Protein 6Q64 (pdb70)

InterPro domains:
  IPR001579 Glycosyl hydrolase family 18, active site [PS01095] (182-190)
  IPR017853 Glycoside hydrolase superfamily [SSF51445] (70-349)
  IPR032320 Glycoside hydrolase family 18, BT1044-like [PF16141] (49-352)

Solvent-accessible surface area: 14181 Å² total

Secondary structure (DSSP, 8-state):
---GGG--SGGGS----HHHHHHHHHTTS-S-EEEEE--S----SS-GGG-----TT--EEE-SS--S---HHHHHHHHHHHHTS--EEEEEEEE-SSS-S---TT--HHIIIIITTSSS-HHHHHHHHHHHHHHHHHHTT--EEEEEE-TTTT---SS--SS-BSTTS----HHHHHHHHHHTTTT----B-GGGB-HHHHTT-S-EEEE-SS--BHHHHHHHH--TTSTTHHHHEEEEEEHHHHTTTTS-SS-B-SSGGGG---HHHHHHHT-B-TTS-B-SEEEEE--TTTTSSSTTHHHHHHHHIIIIIS-----

B-factor: mean 90.01, std 22.65, range [54.49, 186.53]

Radius of gyration: 19.91 Å; Cα contacts (8 Å, |Δi|>4): 642; chains: 1; bounding box: 50×51×54 Å

Nearest PDB structures (foldseek):
  6q64-assembly1_A  TM=1.002E+00  e=7.773E-68  Bacteroides thetaiotaomicron
  8uwq-assembly1_A  TM=7.414E-01  e=1.161E-12  Bacteroides thetaiotaomicron VPI-5482
  3e2v-assembly2_B  TM=3.896E-01  e=1.312E-02  Saccharomyces cerevisiae YJM789
  2a84-assembly1_A-2  TM=2.230E-01  e=4.471E-01  Mycobacterium tuberculosis
  2r5f-assembly1_A  TM=2.474E-01  e=2.534E+00  Pseudomonas syringae pv. tomato str. DC3000

Organism: Bacteroides thetaiotaomicron (NCBI:txid818)

Foldseek 3Di:
DADLLGDQDCVRDDVVLVVLVVLLVVLVDFFAAEEAAQECQQLPDPDPLNALSPPLRHAEYEHPPDQAPHDPSSLRSVNCCVHRRVYAYAYEDEDQELDDSVDDDPDDRCVCQQCVPPNVNNLSSLLRSLVVSVVRCVVSVGQAYEHNAADVVPRHHNQHDDAADDCVIRVNLVNLVNRLVRRVVVNGAEEDPPLSYAQVSLVSHQAYEYAPAPPQELVSVLVVQVRPRHPPSQQRYEYEYECVPCLAFLGDQRHDAPPNVLNVTNSVLQSQLQPQHPVQFHHNHYYYYYSSNQVPVPRVVNSVVSSCSNPPVRNGDHD

Structure (mmCIF, N/CA/C/O backbone):
data_6Q64
#
_entry.id   6Q64
#
_cell.length_a   119.584
_cell.length_b   119.584
_cell.length_c   83.094
_cell.angle_alpha   90.00
_cell.angle_beta   90.00
_cell.angle_gamma   120.00
#
_symmetry.space_group_name_H-M   'P 32 2 1'
#
loop_
_atom_site.group_PDB
_atom_site.id
_atom_site.type_symbol
_atom_site.label_atom_id
_atom_site.label_alt_id
_atom_site.label_comp_id
_atom_site.label_asym_id
_atom_site.label_entity_id
_atom_site.label_seq_id
_atom_site.pdbx_PDB_ins_code
_atom_site.Cartn_x
_atom_site.Cartn_y
_atom_site.Cartn_z
_atom_site.occupancy
_atom_site.B_iso_or_equiv
_atom_site.auth_seq_id
_atom_site.auth_comp_id
_atom_site.auth_asym_id
_atom_site.auth_atom_id
_atom_site.pdbx_PDB_model_num
ATOM 1 N N . LEU A 1 39 ? 61.500 60.500 51.420 1.00 114.66 39 LEU A N 1
ATOM 2 C CA . LEU A 1 39 ? 61.324 59.061 51.818 1.00 111.89 39 LEU A CA 1
ATOM 3 C C . LEU A 1 39 ? 59.843 58.664 51.743 1.00 106.15 39 LEU A C 1
ATOM 4 O O . LEU A 1 39 ? 59.167 58.540 52.780 1.00 100.45 39 LEU A O 1
ATOM 9 N N . ILE A 1 40 ? 59.374 58.458 50.517 1.00 105.50 40 ILE A N 1
ATOM 10 C CA . ILE A 1 40 ? 57.937 58.277 50.171 1.00 104.50 40 ILE A CA 1
ATOM 11 C C . ILE A 1 40 ? 57.825 56.978 49.382 1.00 94.49 40 ILE A C 1
ATOM 12 O O . ILE A 1 40 ? 58.634 56.776 48.488 1.00 88.76 40 ILE A O 1
ATOM 17 N N . PRO A 1 41 ? 56.913 56.029 49.719 1.00 90.17 41 PRO A N 1
ATOM 18 C CA . PRO A 1 41 ? 56.761 54.791 48.950 1.00 86.97 41 PRO A CA 1
ATOM 19 C C . PRO A 1 41 ? 56.117 55.129 47.595 1.00 83.28 41 PRO A C 1
ATOM 20 O O . PRO A 1 41 ? 55.690 56.221 47.413 1.00 82.80 41 PRO A O 1
ATOM 24 N N . LEU A 1 42 ? 56.078 54.202 46.649 1.00 79.79 42 LEU A N 1
ATOM 25 C CA . LEU A 1 42 ? 55.717 54.591 45.264 1.00 80.41 42 LEU A CA 1
ATOM 26 C C . LEU A 1 42 ? 54.248 54.976 45.258 1.00 85.31 42 LEU A C 1
ATOM 27 O O . LEU A 1 42 ? 53.930 56.072 44.760 1.00 92.06 42 LEU A O 1
ATOM 32 N N . ILE A 1 43 ? 53.387 54.135 45.818 1.00 85.61 43 ILE A N 1
ATOM 33 C CA . ILE A 1 43 ? 51.932 54.386 45.682 1.00 86.48 43 ILE A CA 1
ATOM 34 C C . ILE A 1 43 ? 51.617 55.795 46.218 1.00 87.31 43 ILE A C 1
ATOM 35 O O . ILE A 1 43 ? 50.594 56.319 45.820 1.00 86.10 43 ILE A O 1
ATOM 40 N N . GLU A 1 44 ? 52.485 56.416 47.023 1.00 88.07 44 GLU A N 1
ATOM 41 C CA . GLU A 1 44 ? 52.242 57.772 47.606 1.00 94.79 44 GLU A CA 1
ATOM 42 C C . GLU A 1 44 ? 52.942 58.865 46.768 1.00 93.90 44 GLU A C 1
ATOM 43 O O . GLU A 1 44 ? 52.648 60.055 46.977 1.00 98.28 44 GLU A O 1
ATOM 49 N N . ALA A 1 45 ? 53.863 58.516 45.871 1.00 93.17 45 ALA A N 1
ATOM 50 C CA . ALA A 1 45 ? 54.746 59.493 45.175 1.00 95.20 45 ALA A CA 1
ATOM 51 C C . ALA A 1 45 ? 54.018 60.117 43.966 1.00 93.88 45 ALA A C 1
ATOM 52 O O . ALA A 1 45 ? 53.229 59.420 43.334 1.00 83.10 45 ALA A O 1
ATOM 54 N N . GLN A 1 46 ? 54.258 61.402 43.676 1.00 98.68 46 GLN A N 1
ATOM 55 C CA . GLN A 1 46 ? 53.471 62.195 42.685 1.00 98.05 46 GLN A CA 1
ATOM 56 C C . GLN A 1 46 ? 54.350 62.771 41.577 1.00 94.68 46 GLN A C 1
ATOM 57 O O . GLN A 1 46 ? 53.810 63.035 40.499 1.00 96.91 46 GLN A O 1
ATOM 63 N N . THR A 1 47 ? 55.635 62.983 41.842 1.00 94.21 47 THR A N 1
ATOM 64 C CA . THR A 1 47 ? 56.573 63.652 40.913 1.00 96.18 47 THR A CA 1
ATOM 65 C C . THR A 1 47 ? 57.982 63.154 41.186 1.00 96.70 47 THR A C 1
ATOM 66 O O . THR A 1 47 ? 58.235 62.716 42.321 1.00 98.11 47 THR A O 1
ATOM 70 N N . GLU A 1 48 ? 58.865 63.326 40.204 1.00 99.69 48 GLU A N 1
ATOM 71 C CA . GLU A 1 48 ? 60.335 63.125 40.328 1.00 103.70 48 GLU A CA 1
ATOM 72 C C . GLU A 1 48 ? 60.908 63.736 41.636 1.00 103.16 48 GLU A C 1
ATOM 73 O O . GLU A 1 48 ? 61.984 63.283 42.058 1.00 98.87 48 GLU A O 1
ATOM 79 N N . GLU A 1 49 ? 60.254 64.722 42.265 1.00 107.14 49 GLU A N 1
ATOM 80 C CA . GLU A 1 49 ? 60.752 65.380 43.514 1.00 111.49 49 GLU A CA 1
ATOM 81 C C . GLU A 1 49 ? 60.613 64.417 44.701 1.00 106.33 49 GLU A C 1
ATOM 82 O O . GLU A 1 49 ? 61.402 64.558 45.623 1.00 109.33 49 GLU A O 1
ATOM 88 N N . ASP A 1 50 ? 59.681 63.457 44.669 1.00 103.84 50 ASP A N 1
ATOM 89 C CA . ASP A 1 50 ? 59.374 62.536 45.805 1.00 102.78 50 ASP A CA 1
ATOM 90 C C . ASP A 1 50 ? 60.300 61.293 45.856 1.00 101.01 50 ASP A C 1
ATOM 91 O O . ASP A 1 50 ? 60.176 60.489 46.841 1.00 106.03 50 ASP A O 1
ATOM 96 N N . LEU A 1 51 ? 61.223 61.130 44.900 1.00 96.97 51 LEU A N 1
ATOM 97 C CA . LEU A 1 51 ? 62.084 59.922 44.745 1.00 91.45 51 LEU A CA 1
ATOM 98 C C . LEU A 1 51 ? 63.530 60.237 45.116 1.00 85.89 51 LEU A C 1
ATOM 99 O O . LEU A 1 51 ? 63.963 61.351 44.921 1.00 83.81 51 LEU A O 1
ATOM 104 N N . THR A 1 52 ? 64.294 59.244 45.526 1.00 86.43 52 THR A N 1
ATOM 105 C CA . THR A 1 52 ? 65.755 59.398 45.698 1.00 88.19 52 THR A CA 1
ATOM 106 C C . THR A 1 52 ? 66.396 59.494 44.322 1.00 90.66 52 THR A C 1
ATOM 107 O O . THR A 1 52 ? 65.828 59.085 43.310 1.00 85.36 52 THR A O 1
ATOM 111 N N . PRO A 1 53 ? 67.612 60.058 44.230 1.00 95.97 53 PRO A N 1
ATOM 112 C CA . PRO A 1 53 ? 68.485 59.811 43.084 1.00 97.43 53 PRO A CA 1
ATOM 113 C C . PRO A 1 53 ? 68.407 58.395 42.480 1.00 93.45 53 PRO A C 1
ATOM 114 O O . PRO A 1 53 ? 68.223 58.294 41.285 1.00 96.73 53 PRO A O 1
ATOM 118 N N . THR A 1 54 ? 68.557 57.327 43.268 1.00 89.53 54 THR A N 1
ATOM 119 C CA . THR A 1 54 ? 68.687 55.980 42.655 1.00 85.80 54 THR A CA 1
ATOM 120 C C . THR A 1 54 ? 67.376 55.631 41.943 1.00 83.36 54 THR A C 1
ATOM 121 O O . THR A 1 54 ? 67.421 54.861 40.986 1.00 85.51 54 THR A O 1
ATOM 133 N N . ARG A 1 56 ? 65.094 58.045 40.707 1.00 86.46 56 ARG A N 1
ATOM 134 C CA . ARG A 1 56 ? 65.070 58.968 39.589 1.00 89.88 56 ARG A CA 1
ATOM 135 C C . ARG A 1 56 ? 65.778 58.335 38.377 1.00 87.46 56 ARG A C 1
ATOM 136 O O . ARG A 1 56 ? 65.150 58.304 37.296 1.00 86.28 56 ARG A O 1
ATOM 144 N N . GLU A 1 57 ? 67.014 57.860 38.578 1.00 84.80 57 GLU A N 1
ATOM 145 C CA . GLU A 1 57 ? 67.906 57.284 37.548 1.00 87.11 57 GLU A CA 1
ATOM 146 C C . GLU A 1 57 ? 67.247 56.011 37.019 1.00 83.56 57 GLU A C 1
ATOM 147 O O . GLU A 1 57 ? 67.271 55.803 35.789 1.00 84.02 57 GLU A O 1
ATOM 153 N N . TYR A 1 58 ? 66.661 55.198 37.897 1.00 81.62 58 TYR A N 1
ATOM 154 C CA . TYR A 1 58 ? 65.999 53.934 37.498 1.00 74.85 58 TYR A CA 1
ATOM 155 C C . TYR A 1 58 ? 64.939 54.271 36.459 1.00 76.12 58 TYR A C 1
ATOM 156 O O . TYR A 1 58 ? 64.895 53.590 35.463 1.00 81.01 58 TYR A O 1
ATOM 165 N N . PHE A 1 59 ? 64.064 55.241 36.717 1.00 78.34 59 PHE A N 1
ATOM 166 C CA . PHE A 1 59 ? 62.895 55.492 35.831 1.00 77.34 59 PHE A CA 1
ATOM 167 C C . PHE A 1 59 ? 63.368 56.243 34.583 1.00 80.71 59 PHE A C 1
ATOM 168 O O . PHE A 1 59 ? 62.611 56.288 33.622 1.00 80.55 59 PHE A O 1
ATOM 176 N N . ALA A 1 60 ? 64.568 56.835 34.614 1.00 83.68 60 ALA A N 1
ATOM 177 C CA . ALA A 1 60 ? 65.203 57.499 33.450 1.00 81.74 60 ALA A CA 1
ATOM 178 C C . ALA A 1 60 ? 65.540 56.430 32.402 1.00 79.60 60 ALA A C 1
ATOM 179 O O . ALA A 1 60 ? 65.260 56.669 31.211 1.00 86.14 60 ALA A O 1
ATOM 181 N N . GLN A 1 61 ? 66.077 55.287 32.827 1.00 74.79 61 GLN A N 1
ATOM 182 C CA . GLN A 1 61 ? 66.352 54.148 31.925 1.00 78.39 61 GLN A CA 1
ATOM 183 C C . GLN A 1 61 ? 65.025 53.583 31.428 1.00 78.42 61 GLN A C 1
ATOM 184 O O . GLN A 1 61 ? 64.982 53.128 30.273 1.00 83.19 61 GLN A O 1
ATOM 190 N N . ILE A 1 62 ? 63.987 53.581 32.258 1.00 75.75 62 ILE A N 1
ATOM 191 C CA . ILE A 1 62 ? 62.673 53.044 31.813 1.00 77.34 62 ILE A CA 1
ATOM 192 C C . ILE A 1 62 ? 62.182 53.955 30.695 1.00 77.42 62 ILE A C 1
ATOM 193 O O . ILE A 1 62 ? 61.772 53.433 29.662 1.00 74.94 62 ILE A O 1
ATOM 198 N N . ARG A 1 63 ? 62.265 55.264 30.915 1.00 77.41 63 ARG A N 1
ATOM 199 C CA . ARG A 1 63 ? 61.839 56.299 29.947 1.00 74.74 63 ARG A CA 1
ATOM 200 C C . ARG A 1 63 ? 62.633 56.136 28.639 1.00 78.36 63 ARG A C 1
ATOM 201 O O . ARG A 1 63 ? 61.997 56.311 27.577 1.00 74.57 63 ARG A O 1
ATOM 209 N N . GLU A 1 64 ? 63.937 55.817 28.715 1.00 79.48 64 GLU A N 1
ATOM 210 C CA . GLU A 1 64 ? 64.813 55.549 27.539 1.00 83.99 64 GLU A CA 1
ATOM 211 C C . GLU A 1 64 ? 64.288 54.318 26.791 1.00 80.22 64 GLU A C 1
ATOM 212 O O . GLU A 1 64 ? 63.919 54.431 25.619 1.00 86.44 64 GLU A O 1
ATOM 218 N N . TYR A 1 65 ? 64.254 53.182 27.458 1.00 78.12 65 TYR A N 1
ATOM 219 C CA . TYR A 1 65 ? 63.706 51.893 26.962 1.00 78.20 65 TYR A CA 1
ATOM 220 C C . TYR A 1 65 ? 62.457 52.087 26.084 1.00 77.18 65 TYR A C 1
ATOM 221 O O . TYR A 1 65 ? 62.274 51.448 25.036 1.00 77.75 65 TYR A O 1
ATOM 230 N N . ARG A 1 66 ? 61.540 52.899 26.574 1.00 82.66 66 ARG A N 1
ATOM 231 C CA . ARG A 1 66 ? 60.191 53.122 25.997 1.00 87.11 66 ARG A CA 1
ATOM 232 C C . ARG A 1 66 ? 60.360 53.507 24.516 1.00 89.89 66 ARG A C 1
ATOM 233 O O . ARG A 1 66 ? 59.448 53.285 23.720 1.00 92.53 66 ARG A O 1
ATOM 241 N N . LYS A 1 67 ? 61.498 54.122 24.197 1.00 93.47 67 LYS A N 1
ATOM 242 C CA . LYS A 1 67 ? 61.791 54.834 22.933 1.00 93.48 67 LYS A CA 1
ATOM 243 C C . LYS A 1 67 ? 62.638 53.916 22.046 1.00 89.75 67 LYS A C 1
ATOM 244 O O . LYS A 1 67 ? 62.660 54.122 20.851 1.00 91.60 67 LYS A O 1
ATOM 250 N N . THR A 1 68 ? 63.326 52.939 22.623 1.00 87.67 68 THR A N 1
ATOM 251 C CA . THR A 1 68 ? 63.955 51.838 21.864 1.00 84.19 68 THR A CA 1
ATOM 252 C C . THR A 1 68 ? 62.829 51.011 21.256 1.00 83.69 68 THR A C 1
ATOM 253 O O . THR A 1 68 ? 61.678 51.176 21.656 1.00 75.32 68 THR A O 1
ATOM 257 N N . PRO A 1 69 ? 63.128 50.138 20.258 1.00 87.22 69 PRO A N 1
ATOM 258 C CA . PRO A 1 69 ? 62.129 49.288 19.627 1.00 81.96 69 PRO A CA 1
ATOM 259 C C . PRO A 1 69 ? 62.187 47.894 20.276 1.00 73.13 69 PRO A C 1
ATOM 260 O O . PRO A 1 69 ? 63.246 47.311 20.440 1.00 62.38 69 PRO A O 1
ATOM 264 N N . HIS A 1 70 ? 61.014 47.418 20.678 1.00 66.62 70 HIS A N 1
ATOM 265 C CA . HIS A 1 70 ? 60.836 46.301 21.630 1.00 61.08 70 HIS A CA 1
ATOM 266 C C . HIS A 1 70 ? 59.417 45.783 21.469 1.00 60.52 70 HIS A C 1
ATOM 267 O O . HIS A 1 70 ? 58.656 46.435 20.776 1.00 61.36 70 HIS A O 1
ATOM 274 N N . VAL A 1 71 ? 59.084 44.639 22.063 1.00 61.13 71 VAL A N 1
ATOM 275 C CA . VAL A 1 71 ? 57.665 44.210 22.138 1.00 58.98 71 VAL A CA 1
ATOM 276 C C . VAL A 1 71 ? 56.974 45.119 23.152 1.00 63.10 71 VAL A C 1
ATOM 277 O O . VAL A 1 71 ? 57.225 44.947 24.337 1.00 73.97 71 VAL A O 1
ATOM 281 N N . LYS A 1 72 ? 56.209 46.096 22.682 1.00 61.79 72 LYS A N 1
ATOM 282 C CA . LYS A 1 72 ? 55.417 47.008 23.519 1.00 61.33 72 LYS A CA 1
ATOM 283 C C . LYS A 1 72 ? 54.442 46.192 24.349 1.00 66.23 72 LYS A C 1
ATOM 284 O O . LYS A 1 72 ? 54.063 45.083 23.926 1.00 68.10 72 LYS A O 1
ATOM 290 N N . GLY A 1 73 ? 54.128 46.705 25.538 1.00 67.88 73 GLY A N 1
ATOM 291 C CA . GLY A 1 73 ? 53.119 46.120 26.431 1.00 63.23 73 GLY A CA 1
ATOM 292 C C . GLY A 1 73 ? 51.965 47.077 26.503 1.00 62.28 73 GLY A C 1
ATOM 293 O O . GLY A 1 73 ? 52.233 48.278 26.671 1.00 70.12 73 GLY A O 1
ATOM 294 N N . PHE A 1 74 ? 50.755 46.560 26.334 1.00 59.86 74 PHE A N 1
ATOM 295 C CA . PHE A 1 74 ? 49.512 47.343 26.228 1.00 61.33 74 PHE A CA 1
ATOM 296 C C . PHE A 1 74 ? 48.412 46.612 27.007 1.00 64.41 74 PHE A C 1
ATOM 297 O O . PHE A 1 74 ? 48.547 45.418 27.356 1.00 68.47 74 PHE A O 1
ATOM 305 N N . GLY A 1 75 ? 47.309 47.302 27.267 1.00 64.96 75 GLY A N 1
ATOM 306 C CA . GLY A 1 75 ? 46.064 46.618 27.656 1.00 64.90 75 GLY A CA 1
ATOM 307 C C . GLY A 1 75 ? 44.909 47.598 27.732 1.00 67.91 75 GLY A C 1
ATOM 308 O O . GLY A 1 75 ? 45.118 48.850 27.741 1.00 69.36 75 GLY A O 1
ATOM 309 N N . TRP A 1 76 ? 43.727 47.011 27.960 1.00 72.02 76 TRP A N 1
ATOM 310 C CA . TRP A 1 76 ? 42.495 47.744 28.312 1.00 78.93 76 TRP A CA 1
ATOM 311 C C . TRP A 1 76 ? 42.342 47.708 29.826 1.00 78.81 76 TRP A C 1
ATOM 312 O O . TRP A 1 76 ? 41.909 46.659 30.338 1.00 82.62 76 TRP A O 1
ATOM 323 N N . PHE A 1 77 ? 42.671 48.828 30.475 1.00 81.12 77 PHE A N 1
ATOM 324 C CA . PHE A 1 77 ? 42.647 49.054 31.948 1.00 80.74 77 PHE A CA 1
ATOM 325 C C . PHE A 1 77 ? 41.269 49.523 32.426 1.00 84.18 77 PHE A C 1
ATOM 326 O O . PHE A 1 77 ? 40.864 50.703 32.191 1.00 88.54 77 PHE A O 1
ATOM 334 N N . GLY A 1 78 ? 40.558 48.632 33.115 1.00 88.74 78 GLY A N 1
ATOM 335 C CA . GLY A 1 78 ? 39.260 48.937 33.755 1.00 94.47 78 GLY A CA 1
ATOM 336 C C . GLY A 1 78 ? 39.402 49.241 35.241 1.00 96.35 78 GLY A C 1
ATOM 337 O O . GLY A 1 78 ? 40.394 48.784 35.827 1.00 93.34 78 GLY A O 1
ATOM 338 N N . ASN A 1 79 ? 38.429 49.973 35.810 1.00 103.70 79 ASN A N 1
ATOM 339 C CA . ASN A 1 79 ? 38.295 50.354 37.247 1.00 107.61 79 ASN A CA 1
ATOM 340 C C . ASN A 1 79 ? 39.463 51.265 37.616 1.00 103.64 79 ASN A C 1
ATOM 341 O O . ASN A 1 79 ? 40.109 51.025 38.662 1.00 105.13 79 ASN A O 1
ATOM 346 N N . TRP A 1 80 ? 39.765 52.247 36.773 1.00 99.42 80 TRP A N 1
ATOM 347 C CA . TRP A 1 80 ? 40.894 53.171 37.039 1.00 96.50 80 TRP A CA 1
ATOM 348 C C . TRP A 1 80 ? 40.444 54.298 37.979 1.00 101.10 80 TRP A C 1
ATOM 349 O O . TRP A 1 80 ? 39.724 55.198 37.504 1.00 101.38 80 TRP A O 1
ATOM 360 N N . THR A 1 81 ? 40.889 54.286 39.245 1.00 102.99 81 THR A N 1
ATOM 361 C CA . THR A 1 81 ? 40.443 55.257 40.284 1.00 107.47 81 THR A CA 1
ATOM 362 C C . THR A 1 81 ? 41.605 56.078 40.853 1.00 105.65 81 THR A C 1
ATOM 363 O O . THR A 1 81 ? 41.361 57.248 41.194 1.00 115.33 81 THR A O 1
ATOM 367 N N . GLY A 1 82 ? 42.796 55.503 40.990 1.00 101.13 82 GLY A N 1
ATOM 368 C CA . GLY A 1 82 ? 43.937 56.161 41.663 1.00 101.20 82 GLY A CA 1
ATOM 369 C C . GLY A 1 82 ? 43.669 56.477 43.133 1.00 102.55 82 GLY A C 1
ATOM 370 O O . GLY A 1 82 ? 44.248 57.470 43.612 1.00 95.79 82 GLY A O 1
ATOM 371 N N . LYS A 1 83 ? 42.866 55.656 43.830 1.00 108.51 83 LYS A N 1
ATOM 372 C CA . LYS A 1 83 ? 42.196 56.045 45.102 1.00 121.93 83 LYS A CA 1
ATOM 373 C C . LYS A 1 83 ? 42.986 55.571 46.317 1.00 120.02 83 LYS A C 1
ATOM 374 O O . LYS A 1 83 ? 42.795 56.150 47.408 1.00 119.28 83 LYS A O 1
ATOM 380 N N . GLY A 1 84 ? 43.843 54.575 46.151 1.00 117.53 84 GLY A N 1
ATOM 381 C CA . GLY A 1 84 ? 44.865 54.284 47.172 1.00 115.46 84 GLY A CA 1
ATOM 382 C C . GLY A 1 84 ? 44.464 53.110 48.015 1.00 113.82 84 GLY A C 1
ATOM 383 O O . GLY A 1 84 ? 43.257 52.867 48.150 1.00 109.26 84 GLY A O 1
ATOM 384 N N . ASN A 1 85 ? 45.470 52.449 48.583 1.00 116.55 85 ASN A N 1
ATOM 385 C CA . ASN A 1 85 ? 45.365 51.170 49.329 1.00 119.09 85 ASN A CA 1
ATOM 386 C C . ASN A 1 85 ? 45.558 50.082 48.274 1.00 112.30 85 ASN A C 1
ATOM 387 O O . ASN A 1 85 ? 46.573 49.388 48.408 1.00 106.73 85 ASN A O 1
ATOM 392 N N . ASN A 1 86 ? 44.714 50.011 47.226 1.00 109.18 86 ASN A N 1
ATOM 393 C CA . ASN A 1 86 ? 44.841 48.946 46.178 1.00 107.72 86 ASN A CA 1
ATOM 394 C C . ASN A 1 86 ? 45.610 49.417 44.914 1.00 98.01 86 ASN A C 1
ATOM 395 O O . ASN A 1 86 ? 45.083 50.220 44.126 1.00 93.84 86 ASN A O 1
ATOM 400 N N . ALA A 1 87 ? 46.801 48.851 44.693 1.00 93.35 87 ALA A N 1
ATOM 401 C CA . ALA A 1 87 ? 47.700 49.088 43.532 1.00 96.47 87 ALA A CA 1
ATOM 402 C C . ALA A 1 87 ? 46.956 48.862 42.206 1.00 90.92 87 ALA A C 1
ATOM 403 O O . ALA A 1 87 ? 47.215 49.621 41.269 1.00 82.14 87 ALA A O 1
ATOM 405 N N . GLN A 1 88 ? 46.054 47.880 42.159 1.00 91.69 88 GLN A N 1
ATOM 406 C CA . GLN A 1 88 ? 45.209 47.509 40.987 1.00 92.85 88 GLN A CA 1
ATOM 407 C C . GLN A 1 88 ? 44.452 48.707 40.374 1.00 92.78 88 GLN A C 1
ATOM 408 O O . GLN A 1 88 ? 43.975 48.559 39.224 1.00 97.66 88 GLN A O 1
ATOM 414 N N . ASN A 1 89 ? 44.301 49.841 41.069 1.00 92.88 89 ASN A N 1
ATOM 415 C CA . ASN A 1 89 ? 43.422 50.959 40.606 1.00 93.91 89 ASN A CA 1
ATOM 416 C C . ASN A 1 89 ? 44.285 52.139 40.097 1.00 88.10 89 ASN A C 1
ATOM 417 O O . ASN A 1 89 ? 43.753 53.263 39.852 1.00 96.57 89 ASN A O 1
ATOM 422 N N . TYR A 1 90 ? 45.577 51.891 39.923 1.00 80.97 90 TYR A N 1
ATOM 423 C CA . TYR A 1 90 ? 46.609 52.921 39.658 1.00 84.70 90 TYR A CA 1
ATOM 424 C C . TYR A 1 90 ? 47.368 52.639 38.348 1.00 83.53 90 TYR A C 1
ATOM 425 O O . TYR A 1 90 ? 48.010 51.534 38.200 1.00 81.88 90 TYR A O 1
ATOM 434 N N . LEU A 1 91 ? 47.386 53.603 37.426 1.00 83.17 91 LEU A N 1
ATOM 435 C CA . LEU A 1 91 ? 48.252 53.485 36.219 1.00 80.41 91 LEU A CA 1
ATOM 436 C C . LEU A 1 91 ? 49.709 53.374 36.669 1.00 78.06 91 LEU A C 1
ATOM 437 O O . LEU A 1 91 ? 50.443 52.522 36.098 1.00 75.65 91 LEU A O 1
ATOM 442 N N . LYS A 1 92 ? 50.097 54.163 37.683 1.00 78.63 92 LYS A N 1
ATOM 443 C CA . LYS A 1 92 ? 51.520 54.356 38.074 1.00 77.46 92 LYS A CA 1
ATOM 444 C C . LYS A 1 92 ? 52.082 53.088 38.728 1.00 75.62 92 LYS A C 1
ATOM 445 O O . LYS A 1 92 ? 53.316 52.958 38.855 1.00 80.50 92 LYS A O 1
ATOM 459 N N . LEU A 1 94 ? 51.302 49.997 37.513 1.00 76.20 94 LEU A N 1
ATOM 460 C CA . LEU A 1 94 ? 51.329 48.946 36.514 1.00 67.87 94 LEU A CA 1
ATOM 461 C C . LEU A 1 94 ? 52.759 48.463 36.382 1.00 63.72 94 LEU A C 1
ATOM 462 O O . LEU A 1 94 ? 53.688 49.211 36.630 1.00 65.41 94 LEU A O 1
ATOM 467 N N . PRO A 1 95 ? 52.981 47.243 35.879 1.00 64.36 95 PRO A N 1
ATOM 468 C CA . PRO A 1 95 ? 54.328 46.805 35.523 1.00 63.57 95 PRO A CA 1
ATOM 469 C C . PRO A 1 95 ? 55.059 47.867 34.694 1.00 65.70 95 PRO A C 1
ATOM 470 O O . PRO A 1 95 ? 54.457 48.499 33.846 1.00 76.62 95 PRO A O 1
ATOM 474 N N . ASP A 1 96 ? 56.325 48.086 35.014 1.00 66.60 96 ASP A N 1
ATOM 475 C CA . ASP A 1 96 ? 57.166 49.155 34.421 1.00 70.45 96 ASP A CA 1
ATOM 476 C C . ASP A 1 96 ? 57.346 48.906 32.917 1.00 66.94 96 ASP A C 1
ATOM 477 O O . ASP A 1 96 ? 57.730 49.826 32.236 1.00 69.92 96 ASP A O 1
ATOM 482 N N . SER A 1 97 ? 57.077 47.702 32.436 1.00 63.12 97 SER A N 1
ATOM 483 C CA . SER A 1 97 ? 57.249 47.268 31.028 1.00 64.13 97 SER A CA 1
ATOM 484 C C . SER A 1 97 ? 56.008 47.616 30.186 1.00 68.87 97 SER A C 1
ATOM 485 O O . SER A 1 97 ? 56.048 47.417 28.971 1.00 77.38 97 SER A O 1
ATOM 488 N N . VAL A 1 98 ? 54.905 48.044 30.792 1.00 66.73 98 VAL A N 1
ATOM 489 C CA . VAL A 1 98 ? 53.726 48.536 30.029 1.00 65.72 98 VAL A CA 1
ATOM 490 C C . VAL A 1 98 ? 54.062 49.887 29.397 1.00 67.81 98 VAL A C 1
ATOM 491 O O . VAL A 1 98 ? 54.385 50.794 30.142 1.00 69.74 98 VAL A O 1
ATOM 495 N N . ASP A 1 99 ? 53.902 50.024 28.074 1.00 75.20 99 ASP A N 1
ATOM 496 C CA . ASP A 1 99 ? 54.257 51.251 27.303 1.00 70.77 99 ASP A CA 1
ATOM 497 C C . ASP A 1 99 ? 53.084 52.210 27.232 1.00 67.46 99 ASP A C 1
ATOM 498 O O . ASP A 1 99 ? 53.321 53.426 27.390 1.00 71.97 99 ASP A O 1
ATOM 503 N N . PHE A 1 100 ? 51.881 51.687 27.011 1.00 64.30 100 PHE A N 1
ATOM 504 C CA . PHE A 1 100 ? 50.658 52.526 26.963 1.00 70.15 100 PHE A CA 1
ATOM 505 C C . PHE A 1 100 ? 49.417 51.674 27.230 1.00 68.25 100 PHE A C 1
ATOM 506 O O . PHE A 1 100 ? 49.478 50.452 27.228 1.00 66.89 100 PHE A O 1
ATOM 514 N N . VAL A 1 101 ? 48.279 52.331 27.370 1.00 67.32 101 VAL A N 1
ATOM 515 C CA . VAL A 1 101 ? 47.068 51.646 27.856 1.00 69.90 101 VAL A CA 1
ATOM 516 C C . VAL A 1 101 ? 45.858 52.376 27.283 1.00 71.73 101 VAL A C 1
ATOM 517 O O . VAL A 1 101 ? 45.931 53.607 27.015 1.00 74.92 101 VAL A O 1
ATOM 521 N N . SER A 1 102 ? 44.796 51.618 27.071 1.00 72.90 102 SER A N 1
ATOM 522 C CA . SER A 1 102 ? 43.465 52.143 26.710 1.00 79.87 102 SER A CA 1
ATOM 523 C C . SER A 1 102 ? 42.544 52.002 27.914 1.00 82.41 102 SER A C 1
ATOM 524 O O . SER A 1 102 ? 42.489 50.890 28.477 1.00 85.37 102 SER A O 1
ATOM 527 N N . LEU A 1 103 ? 41.851 53.085 28.261 1.00 82.31 103 LEU A N 1
ATOM 528 C CA . LEU A 1 103 ? 40.974 53.175 29.447 1.00 84.81 103 LEU A CA 1
ATOM 529 C C . LEU A 1 103 ? 39.576 52.673 29.082 1.00 88.54 103 LEU A C 1
ATOM 530 O O . LEU A 1 103 ? 38.741 53.480 28.621 1.00 92.27 103 LEU A O 1
ATOM 535 N N . TRP A 1 104 ? 39.342 51.383 29.329 1.00 95.54 104 TRP A N 1
ATOM 536 C CA . TRP A 1 104 ? 38.006 50.736 29.277 1.00 106.50 104 TRP A CA 1
ATOM 537 C C . TRP A 1 104 ? 37.084 51.402 30.309 1.00 111.77 104 TRP A C 1
ATOM 538 O O . TRP A 1 104 ? 37.302 51.201 31.537 1.00 107.12 104 TRP A O 1
ATOM 549 N N . GLY A 1 105 ? 36.130 52.197 29.810 1.00 109.08 105 GLY A N 1
ATOM 550 C CA . GLY A 1 105 ? 34.972 52.678 30.574 1.00 113.15 105 GLY A CA 1
ATOM 551 C C . GLY A 1 105 ? 35.053 54.163 30.878 1.00 118.31 105 GLY A C 1
ATOM 552 O O . GLY A 1 105 ? 33.980 54.822 30.852 1.00 124.53 105 GLY A O 1
ATOM 553 N N . THR A 1 106 ? 36.241 54.699 31.175 1.00 111.63 106 THR A N 1
ATOM 554 C CA . THR A 1 106 ? 36.356 56.104 31.647 1.00 114.24 106 THR A CA 1
ATOM 555 C C . THR A 1 106 ? 36.127 57.029 30.462 1.00 111.55 106 THR A C 1
ATOM 556 O O . THR A 1 106 ? 36.560 56.668 29.380 1.00 126.30 106 THR A O 1
ATOM 560 N N . ARG A 1 107 ? 35.455 58.156 30.680 1.00 121.51 107 ARG A N 1
ATOM 561 C CA . ARG A 1 107 ? 34.945 59.062 29.615 1.00 125.06 107 ARG A CA 1
ATOM 562 C C . ARG A 1 107 ? 35.478 60.466 29.880 1.00 124.86 107 ARG A C 1
ATOM 563 O O . ARG A 1 107 ? 36.265 60.960 29.083 1.00 119.14 107 ARG A O 1
ATOM 571 N N . GLY A 1 108 ? 35.057 61.069 30.981 1.00 132.90 108 GLY A N 1
ATOM 572 C CA . GLY A 1 108 ? 35.521 62.398 31.396 1.00 138.08 108 GLY A CA 1
ATOM 573 C C . GLY A 1 108 ? 35.423 62.524 32.896 1.00 138.14 108 GLY A C 1
ATOM 574 O O . GLY A 1 108 ? 35.637 61.504 33.585 1.00 128.39 108 GLY A O 1
ATOM 575 N N . TYR A 1 109 ? 35.141 63.736 33.368 1.00 141.56 109 TYR A N 1
ATOM 576 C CA . TYR A 1 109 ? 34.963 64.061 34.803 1.00 148.32 109 TYR A CA 1
ATOM 577 C C . TYR A 1 109 ? 35.999 63.320 35.673 1.00 144.14 109 TYR A C 1
ATOM 578 O O . TYR A 1 109 ? 35.546 62.631 36.604 1.00 145.75 109 TYR A O 1
ATOM 587 N N . LEU A 1 110 ? 37.313 63.429 35.394 1.00 132.03 110 LEU A N 1
ATOM 588 C CA . LEU A 1 110 ? 38.399 62.759 36.174 1.00 122.68 110 LEU A CA 1
ATOM 589 C C . LEU A 1 110 ? 38.564 63.398 37.568 1.00 124.99 110 LEU A C 1
ATOM 590 O O . LEU A 1 110 ? 38.499 64.646 37.676 1.00 126.26 110 LEU A O 1
ATOM 595 N N . SER A 1 111 ? 38.815 62.573 38.596 1.00 118.56 111 SER A N 1
ATOM 596 C CA . SER A 1 111 ? 39.187 62.998 39.973 1.00 115.98 111 SER A CA 1
ATOM 597 C C . SER A 1 111 ? 40.601 63.593 39.977 1.00 115.30 111 SER A C 1
ATOM 598 O O . SER A 1 111 ? 41.395 63.260 39.084 1.00 117.08 111 SER A O 1
ATOM 601 N N . ASP A 1 112 ? 40.891 64.442 40.960 1.00 120.00 112 ASP A N 1
ATOM 602 C CA . ASP A 1 112 ? 42.230 65.043 41.225 1.00 118.63 112 ASP A CA 1
ATOM 603 C C . ASP A 1 112 ? 43.287 63.925 41.398 1.00 111.77 112 ASP A C 1
ATOM 604 O O . ASP A 1 112 ? 44.508 64.153 41.057 1.00 103.58 112 ASP A O 1
ATOM 609 N N . GLU A 1 113 ? 42.834 62.778 41.945 1.00 111.37 113 GLU A N 1
ATOM 610 C CA . GLU A 1 113 ? 43.656 61.567 42.239 1.00 113.51 113 GLU A CA 1
ATOM 611 C C . GLU A 1 113 ? 43.911 60.785 40.927 1.00 108.61 113 GLU A C 1
ATOM 612 O O . GLU A 1 113 ? 44.982 60.155 40.793 1.00 107.04 113 GLU A O 1
ATOM 618 N N . GLN A 1 114 ? 42.949 60.780 40.004 1.00 104.70 114 GLN A N 1
ATOM 619 C CA . GLN A 1 114 ? 43.145 60.310 38.609 1.00 98.87 114 GLN A CA 1
ATOM 620 C C . GLN A 1 114 ? 44.155 61.231 37.917 1.00 95.81 114 GLN A C 1
ATOM 621 O O . GLN A 1 114 ? 45.143 60.715 37.365 1.00 88.33 114 GLN A O 1
ATOM 627 N N . LYS A 1 115 ? 43.925 62.544 37.943 1.00 98.72 115 LYS A N 1
ATOM 628 C CA . LYS A 1 115 ? 44.815 63.516 37.252 1.00 101.36 115 LYS A CA 1
ATOM 629 C C . LYS A 1 115 ? 46.273 63.286 37.685 1.00 99.10 115 LYS A C 1
ATOM 630 O O . LYS A 1 115 ? 47.148 63.339 36.780 1.00 94.22 115 LYS A O 1
ATOM 636 N N . ALA A 1 116 ? 46.518 62.992 38.983 1.00 99.38 116 ALA A N 1
ATOM 637 C CA . ALA A 1 116 ? 47.864 62.900 39.622 1.00 95.90 116 ALA A CA 1
ATOM 638 C C . ALA A 1 116 ? 48.575 61.584 39.278 1.00 87.95 116 ALA A C 1
ATOM 639 O O . ALA A 1 116 ? 49.816 61.613 39.126 1.00 84.04 116 ALA A O 1
ATOM 641 N N . ASP A 1 117 ? 47.818 60.481 39.287 1.00 85.41 117 ASP A N 1
ATOM 642 C CA . ASP A 1 117 ? 48.237 59.113 38.890 1.00 83.59 117 ASP A CA 1
ATOM 643 C C . ASP A 1 117 ? 48.793 59.218 37.469 1.00 87.50 117 ASP A C 1
ATOM 644 O O . ASP A 1 117 ? 49.978 58.928 37.243 1.00 87.96 117 ASP A O 1
ATOM 649 N N . LEU A 1 118 ? 47.951 59.707 36.560 1.00 91.83 118 LEU A N 1
ATOM 650 C CA . LEU A 1 118 ? 48.284 59.974 35.146 1.00 87.47 118 LEU A CA 1
ATOM 651 C C . LEU A 1 118 ? 49.539 60.852 35.052 1.00 87.77 118 LEU A C 1
ATOM 652 O O . LEU A 1 118 ? 50.408 60.523 34.226 1.00 88.89 118 LEU A O 1
ATOM 657 N N . LYS A 1 119 ? 49.648 61.928 35.836 1.00 90.47 119 LYS A N 1
ATOM 658 C CA . LYS A 1 119 ? 50.793 62.876 35.696 1.00 94.29 119 LYS A CA 1
ATOM 659 C C . LYS A 1 119 ? 52.089 62.086 35.945 1.00 93.76 119 LYS A C 1
ATOM 660 O O . LYS A 1 119 ? 53.078 62.301 35.198 1.00 93.30 119 LYS A O 1
ATOM 666 N N . PHE A 1 120 ? 52.070 61.170 36.920 1.00 91.36 120 PHE A N 1
ATOM 667 C CA . PHE A 1 120 ? 53.252 60.391 37.374 1.00 90.34 120 PHE A CA 1
ATOM 668 C C . PHE A 1 120 ? 53.575 59.357 36.290 1.00 86.01 120 PHE A C 1
ATOM 669 O O . PHE A 1 120 ? 54.717 59.294 35.771 1.00 87.06 120 PHE A O 1
ATOM 677 N N . PHE A 1 121 ? 52.558 58.577 35.937 1.00 83.69 121 PHE A N 1
ATOM 678 C CA . PHE A 1 121 ? 52.568 57.613 34.808 1.00 80.49 121 PHE A CA 1
ATOM 679 C C . PHE A 1 121 ? 53.185 58.231 33.548 1.00 76.91 121 PHE A C 1
ATOM 680 O O . PHE A 1 121 ? 53.966 57.557 32.892 1.00 76.99 121 PHE A O 1
ATOM 688 N N . GLN A 1 122 ? 52.824 59.464 33.209 1.00 76.57 122 GLN A N 1
ATOM 689 C CA . GLN A 1 122 ? 53.317 60.133 31.984 1.00 76.42 122 GLN A CA 1
ATOM 690 C C . GLN A 1 122 ? 54.753 60.605 32.168 1.00 75.66 122 GLN A C 1
ATOM 691 O O . GLN A 1 122 ? 55.534 60.253 31.333 1.00 84.47 122 GLN A O 1
ATOM 697 N N . GLU A 1 123 ? 55.062 61.390 33.199 1.00 83.34 123 GLU A N 1
ATOM 698 C CA . GLU A 1 123 ? 56.315 62.194 33.326 1.00 85.75 123 GLU A CA 1
ATOM 699 C C . GLU A 1 123 ? 57.501 61.381 33.884 1.00 85.67 123 GLU A C 1
ATOM 700 O O . GLU A 1 123 ? 58.668 61.718 33.585 1.00 84.10 123 GLU A O 1
ATOM 706 N N . VAL A 1 124 ? 57.233 60.386 34.728 1.00 83.61 124 VAL A N 1
ATOM 707 C CA . VAL A 1 124 ? 58.286 59.638 35.470 1.00 81.39 124 VAL A CA 1
ATOM 708 C C . VAL A 1 124 ? 58.436 58.280 34.797 1.00 75.60 124 VAL A C 1
ATOM 709 O O . VAL A 1 124 ? 59.540 57.959 34.377 1.00 76.61 124 VAL A O 1
ATOM 713 N N . LYS A 1 125 ? 57.364 57.502 34.758 1.00 73.86 125 LYS A N 1
ATOM 714 C CA . LYS A 1 125 ? 57.264 56.325 33.872 1.00 80.33 125 LYS A CA 1
ATOM 715 C C . LYS A 1 125 ? 57.119 56.921 32.473 1.00 90.41 125 LYS A C 1
ATOM 716 O O . LYS A 1 125 ? 56.691 58.089 32.382 1.00 108.64 125 LYS A O 1
ATOM 722 N N . GLY A 1 126 ? 57.430 56.238 31.396 1.00 86.24 126 GLY A N 1
ATOM 723 C CA . GLY A 1 126 ? 57.249 56.956 30.112 1.00 88.60 126 GLY A CA 1
ATOM 724 C C . GLY A 1 126 ? 55.867 56.742 29.529 1.00 81.44 126 GLY A C 1
ATOM 725 O O . GLY A 1 126 ? 55.764 56.573 28.289 1.00 82.57 126 GLY A O 1
ATOM 726 N N . GLY A 1 127 ? 54.851 56.635 30.380 1.00 77.33 127 GLY A N 1
ATOM 727 C CA . GLY A 1 127 ? 53.615 55.904 30.028 1.00 76.09 127 GLY A CA 1
ATOM 728 C C . GLY A 1 127 ? 52.630 56.782 29.295 1.00 74.63 127 GLY A C 1
ATOM 729 O O . GLY A 1 127 ? 52.753 58.038 29.400 1.00 75.44 127 GLY A O 1
ATOM 730 N N . LYS A 1 128 ? 51.675 56.167 28.593 1.00 74.42 128 LYS A N 1
ATOM 731 C CA . LYS A 1 128 ? 50.633 56.912 27.831 1.00 75.50 128 LYS A CA 1
ATOM 732 C C . LYS A 1 128 ? 49.258 56.264 28.015 1.00 75.41 128 LYS A C 1
ATOM 733 O O . LYS A 1 128 ? 49.116 54.998 27.896 1.00 68.93 128 LYS A O 1
ATOM 739 N N . ALA A 1 129 ? 48.249 57.102 28.227 1.00 78.01 129 ALA A N 1
ATOM 740 C CA . ALA A 1 129 ? 46.867 56.640 28.444 1.00 83.97 129 ALA A CA 1
ATOM 741 C C . ALA A 1 129 ? 45.961 57.192 27.350 1.00 88.07 129 ALA A C 1
ATOM 742 O O . ALA A 1 129 ? 46.005 58.425 27.075 1.00 96.64 129 ALA A O 1
ATOM 744 N N . LEU A 1 130 ? 45.165 56.300 26.758 1.00 86.61 130 LEU A N 1
ATOM 745 C CA . LEU A 1 130 ? 44.277 56.625 25.617 1.00 84.32 130 LEU A CA 1
ATOM 746 C C . LEU A 1 130 ? 42.829 56.596 26.066 1.00 79.77 130 LEU A C 1
ATOM 747 O O . LEU A 1 130 ? 42.438 55.616 26.701 1.00 76.24 130 LEU A O 1
ATOM 752 N N . LEU A 1 131 ? 42.047 57.557 25.607 1.00 80.47 131 LEU A N 1
ATOM 753 C CA . LEU A 1 131 ? 40.581 57.380 25.564 1.00 85.09 131 LEU A CA 1
ATOM 754 C C . LEU A 1 131 ? 40.271 56.289 24.550 1.00 83.29 131 LEU A C 1
ATOM 755 O O . LEU A 1 131 ? 41.090 56.061 23.691 1.00 81.41 131 LEU A O 1
ATOM 760 N N . CYS A 1 132 ? 39.113 55.662 24.681 1.00 86.66 132 CYS A N 1
ATOM 761 C CA . CYS A 1 132 ? 38.734 54.440 23.959 1.00 87.56 132 CYS A CA 1
ATOM 762 C C . CYS A 1 132 ? 37.240 54.207 24.078 1.00 92.54 132 CYS A C 1
ATOM 763 O O . CYS A 1 132 ? 36.718 54.415 25.156 1.00 103.20 132 CYS A O 1
ATOM 766 N N . TRP A 1 133 ? 36.613 53.755 23.001 1.00 96.40 133 TRP A N 1
ATOM 767 C CA . TRP A 1 133 ? 35.163 53.452 22.900 1.00 96.31 133 TRP A CA 1
ATOM 768 C C . TRP A 1 133 ? 34.835 53.169 21.439 1.00 93.47 133 TRP A C 1
ATOM 769 O O . TRP A 1 133 ? 35.582 53.642 20.579 1.00 83.58 133 TRP A O 1
ATOM 780 N N . ILE A 1 134 ? 33.767 52.405 21.220 1.00 95.68 134 ILE A N 1
ATOM 781 C CA . ILE A 1 134 ? 33.355 51.856 19.900 1.00 95.60 134 ILE A CA 1
ATOM 782 C C . ILE A 1 134 ? 32.956 53.026 19.010 1.00 96.06 134 ILE A C 1
ATOM 783 O O . ILE A 1 134 ? 32.232 53.913 19.474 1.00 90.63 134 ILE A O 1
ATOM 788 N N . ILE A 1 135 ? 33.428 53.016 17.766 1.00 97.93 135 ILE A N 1
ATOM 789 C CA . ILE A 1 135 ? 32.937 53.986 16.755 1.00 98.09 135 ILE A CA 1
ATOM 790 C C . ILE A 1 135 ? 32.095 53.230 15.726 1.00 98.32 135 ILE A C 1
ATOM 791 O O . ILE A 1 135 ? 32.576 52.193 15.125 1.00 92.73 135 ILE A O 1
ATOM 796 N N . GLN A 1 136 ? 30.828 53.666 15.729 1.00 101.20 136 GLN A N 1
ATOM 797 C CA . GLN A 1 136 ? 29.637 53.079 15.073 1.00 103.80 136 GLN A CA 1
ATOM 798 C C . GLN A 1 136 ? 28.903 54.247 14.426 1.00 106.29 136 GLN A C 1
ATOM 799 O O . GLN A 1 136 ? 28.982 54.345 13.191 1.00 106.40 136 GLN A O 1
ATOM 805 N N . ASP A 1 137 ? 28.287 55.128 15.221 1.00 106.10 137 ASP A N 1
ATOM 806 C CA . ASP A 1 137 ? 27.483 56.255 14.665 1.00 112.79 137 ASP A CA 1
ATOM 807 C C . ASP A 1 137 ? 28.238 57.571 14.854 1.00 109.46 137 ASP A C 1
ATOM 808 O O . ASP A 1 137 ? 29.117 57.617 15.734 1.00 109.99 137 ASP A O 1
ATOM 813 N N . LEU A 1 138 ? 27.922 58.565 14.018 1.00 108.21 138 LEU A N 1
ATOM 814 C CA . LEU A 1 138 ? 28.583 59.894 14.002 1.00 110.58 138 LEU A CA 1
ATOM 815 C C . LEU A 1 138 ? 28.630 60.432 15.430 1.00 117.92 138 LEU A C 1
ATOM 816 O O . LEU A 1 138 ? 29.733 60.588 15.969 1.00 128.55 138 LEU A O 1
ATOM 821 N N . GLY A 1 139 ? 27.477 60.706 16.021 1.00 121.90 139 GLY A N 1
ATOM 822 C CA . GLY A 1 139 ? 27.402 61.042 17.452 1.00 132.15 139 GLY A CA 1
ATOM 823 C C . GLY A 1 139 ? 27.505 59.782 18.284 1.00 129.56 139 GLY A C 1
ATOM 824 O O . GLY A 1 139 ? 26.580 58.941 18.180 1.00 139.41 139 GLY A O 1
ATOM 825 N N . ASP A 1 140 ? 28.583 59.627 19.047 1.00 114.39 140 ASP A N 1
ATOM 826 C CA . ASP A 1 140 ? 28.748 58.432 19.907 1.00 114.96 140 ASP A CA 1
ATOM 827 C C . ASP A 1 140 ? 29.519 58.850 21.155 1.00 117.49 140 ASP A C 1
ATOM 828 O O . ASP A 1 140 ? 30.704 59.173 21.004 1.00 117.52 140 ASP A O 1
ATOM 833 N N . GLN A 1 141 ? 28.838 58.898 22.309 1.00 119.00 141 GLN A N 1
ATOM 834 C CA . GLN A 1 141 ? 29.451 59.105 23.650 1.00 119.42 141 GLN A CA 1
ATOM 835 C C . GLN A 1 141 ? 29.845 60.569 23.849 1.00 117.03 141 GLN A C 1
ATOM 836 O O . GLN A 1 141 ? 30.426 60.849 24.895 1.00 119.51 141 GLN A O 1
ATOM 842 N N . LEU A 1 142 ? 29.605 61.461 22.889 1.00 114.23 142 LEU A N 1
ATOM 843 C CA . LEU A 1 142 ? 29.818 62.916 23.111 1.00 113.98 142 LEU A CA 1
ATOM 844 C C . LEU A 1 142 ? 28.509 63.638 22.827 1.00 114.37 142 LEU A C 1
ATOM 845 O O . LEU A 1 142 ? 28.511 64.888 22.773 1.00 112.36 142 LEU A O 1
ATOM 850 N N . THR A 1 143 ? 27.429 62.876 22.678 1.00 115.21 143 THR A N 1
ATOM 851 C CA . THR A 1 143 ? 26.109 63.449 22.322 1.00 121.02 143 THR A CA 1
ATOM 852 C C . THR A 1 143 ? 25.414 63.684 23.662 1.00 123.58 143 THR A C 1
ATOM 853 O O . THR A 1 143 ? 25.199 62.739 24.420 1.00 118.73 143 THR A O 1
ATOM 857 N N . PRO A 1 144 ? 25.126 64.962 24.030 1.00 130.35 144 PRO A N 1
ATOM 858 C CA . PRO A 1 144 ? 24.597 65.292 25.349 1.00 135.02 144 PRO A CA 1
ATOM 859 C C . PRO A 1 144 ? 23.174 64.754 25.537 1.00 142.72 144 PRO A C 1
ATOM 860 O O . PRO A 1 144 ? 22.535 64.450 24.530 1.00 139.98 144 PRO A O 1
ATOM 864 N N . LYS A 1 145 ? 22.749 64.649 26.809 1.00 153.50 145 LYS A N 1
ATOM 865 C CA . LYS A 1 145 ? 21.324 64.569 27.242 1.00 159.25 145 LYS A CA 1
ATOM 866 C C . LYS A 1 145 ? 20.713 63.238 26.777 1.00 154.07 145 LYS A C 1
ATOM 867 O O . LYS A 1 145 ? 21.343 62.182 26.999 1.00 145.20 145 LYS A O 1
ATOM 873 N N . GLY A 1 146 ? 19.469 63.315 26.287 1.00 154.99 146 GLY A N 1
ATOM 874 C CA . GLY A 1 146 ? 18.915 62.567 25.147 1.00 152.58 146 GLY A CA 1
ATOM 875 C C . GLY A 1 146 ? 18.493 63.557 24.073 1.00 155.01 146 GLY A C 1
ATOM 876 O O . GLY A 1 146 ? 17.282 63.781 23.915 1.00 152.76 146 GLY A O 1
ATOM 877 N N . LEU A 1 147 ? 19.468 64.213 23.432 1.00 155.45 147 LEU A N 1
ATOM 878 C CA . LEU A 1 147 ? 19.280 64.949 22.151 1.00 154.96 147 LEU A CA 1
ATOM 879 C C . LEU A 1 147 ? 19.546 63.940 21.034 1.00 145.38 147 LEU A C 1
ATOM 880 O O . LEU A 1 147 ? 20.058 62.856 21.356 1.00 135.04 147 LEU A O 1
ATOM 885 N N . ASN A 1 148 ? 19.149 64.260 19.801 1.00 145.04 148 ASN A N 1
ATOM 886 C CA . ASN A 1 148 ? 19.344 63.389 18.607 1.00 141.56 148 ASN A CA 1
ATOM 887 C C . ASN A 1 148 ? 20.799 63.533 18.106 1.00 133.94 148 ASN A C 1
ATOM 888 O O . ASN A 1 148 ? 21.308 64.669 18.021 1.00 130.47 148 ASN A O 1
ATOM 893 N N . ALA A 1 149 ? 21.458 62.419 17.780 1.00 130.81 149 ALA A N 1
ATOM 894 C CA . ALA A 1 149 ? 22.825 62.402 17.196 1.00 130.91 149 ALA A CA 1
ATOM 895 C C . ALA A 1 149 ? 22.839 63.165 15.861 1.00 133.24 149 ALA A C 1
ATOM 896 O O . ALA A 1 149 ? 23.556 64.212 15.764 1.00 134.60 149 ALA A O 1
ATOM 898 N N . THR A 1 150 ? 22.074 62.699 14.865 1.00 130.50 150 THR A N 1
ATOM 899 C CA . THR A 1 150 ? 22.177 63.264 13.495 1.00 129.88 150 THR A CA 1
ATOM 900 C C . THR A 1 150 ? 21.773 64.740 13.592 1.00 134.21 150 THR A C 1
ATOM 901 O O . THR A 1 150 ? 22.371 65.560 12.872 1.00 133.49 150 THR A O 1
ATOM 905 N N . GLN A 1 151 ? 20.851 65.081 14.495 1.00 140.61 151 GLN A N 1
ATOM 906 C CA . GLN A 1 151 ? 20.395 66.486 14.673 1.00 147.59 151 GLN A CA 1
ATOM 907 C C . GLN A 1 151 ? 21.546 67.290 15.267 1.00 145.21 151 GLN A C 1
ATOM 908 O O . GLN A 1 151 ? 21.968 68.296 14.651 1.00 141.67 151 GLN A O 1
ATOM 914 N N . TYR A 1 152 ? 22.051 66.831 16.410 1.00 147.07 152 TYR A N 1
ATOM 915 C CA . TYR A 1 152 ? 23.054 67.586 17.196 1.00 148.08 152 TYR A CA 1
ATOM 916 C C . TYR A 1 152 ? 24.288 67.846 16.327 1.00 142.90 152 TYR A C 1
ATOM 917 O O . TYR A 1 152 ? 24.858 68.958 16.365 1.00 144.28 152 TYR A O 1
ATOM 926 N N . TRP A 1 153 ? 24.694 66.842 15.561 1.00 134.86 153 TRP A N 1
ATOM 927 C CA . TRP A 1 153 ? 26.051 66.808 14.975 1.00 131.20 153 TRP A CA 1
ATOM 928 C C . TRP A 1 153 ? 26.039 67.406 13.563 1.00 134.75 153 TRP A C 1
ATOM 929 O O . TRP A 1 153 ? 26.964 68.190 13.264 1.00 133.70 153 TRP A O 1
ATOM 940 N N . VAL A 1 154 ? 25.005 67.110 12.762 1.00 139.12 154 VAL A N 1
ATOM 941 C CA . VAL A 1 154 ? 24.986 67.373 11.288 1.00 140.13 154 VAL A CA 1
ATOM 942 C C . VAL A 1 154 ? 24.487 68.802 11.011 1.00 144.13 154 VAL A C 1
ATOM 943 O O . VAL A 1 154 ? 25.324 69.610 10.556 1.00 140.58 154 VAL A O 1
ATOM 947 N N . GLU A 1 155 ? 23.194 69.108 11.216 1.00 151.19 155 GLU A N 1
ATOM 948 C CA . GLU A 1 155 ? 22.653 70.486 10.977 1.00 158.15 155 GLU A CA 1
ATOM 949 C C . GLU A 1 155 ? 23.118 71.412 12.108 1.00 154.16 155 GLU A C 1
ATOM 950 O O . GLU A 1 155 ? 23.575 72.540 11.797 1.00 145.86 155 GLU A O 1
ATOM 956 N N . GLU A 1 156 ? 23.018 70.938 13.359 1.00 156.90 156 GLU A N 1
ATOM 957 C CA . GLU A 1 156 ? 23.212 71.773 14.576 1.00 163.77 156 GLU A CA 1
ATOM 958 C C . GLU A 1 156 ? 24.700 72.101 14.780 1.00 157.74 156 GLU A C 1
ATOM 959 O O . GLU A 1 156 ? 24.973 73.095 15.483 1.00 157.15 156 GLU A O 1
ATOM 965 N N . LYS A 1 157 ? 25.617 71.348 14.161 1.00 153.58 157 LYS A N 1
ATOM 966 C CA . LYS A 1 157 ? 27.077 71.433 14.447 1.00 150.27 157 LYS A CA 1
ATOM 967 C C . LYS A 1 157 ? 27.908 71.486 13.151 1.00 146.89 157 LYS A C 1
ATOM 968 O O . LYS A 1 157 ? 28.837 72.321 13.085 1.00 141.16 157 LYS A O 1
ATOM 974 N N . GLY A 1 158 ? 27.622 70.626 12.166 1.00 146.05 158 GLY A N 1
ATOM 975 C CA . GLY A 1 158 ? 27.864 70.946 10.741 1.00 145.38 158 GLY A CA 1
ATOM 976 C C . GLY A 1 158 ? 26.899 72.041 10.344 1.00 146.90 158 GLY A C 1
ATOM 977 O O . GLY A 1 158 ? 26.523 72.829 11.246 1.00 151.89 158 GLY A O 1
ATOM 978 N N . GLN A 1 159 ? 26.428 72.086 9.103 1.00 144.44 159 GLN A N 1
ATOM 979 C CA . GLN A 1 159 ? 25.258 72.959 8.789 1.00 147.57 159 GLN A CA 1
ATOM 980 C C . GLN A 1 159 ? 24.497 72.345 7.611 1.00 147.86 159 GLN A C 1
ATOM 981 O O . GLN A 1 159 ? 24.251 73.054 6.628 1.00 157.24 159 GLN A O 1
ATOM 987 N N . GLY A 1 160 ? 24.110 71.072 7.751 1.00 144.84 160 GLY A N 1
ATOM 988 C CA . GLY A 1 160 ? 23.674 70.199 6.648 1.00 145.73 160 GLY A CA 1
ATOM 989 C C . GLY A 1 160 ? 24.861 69.4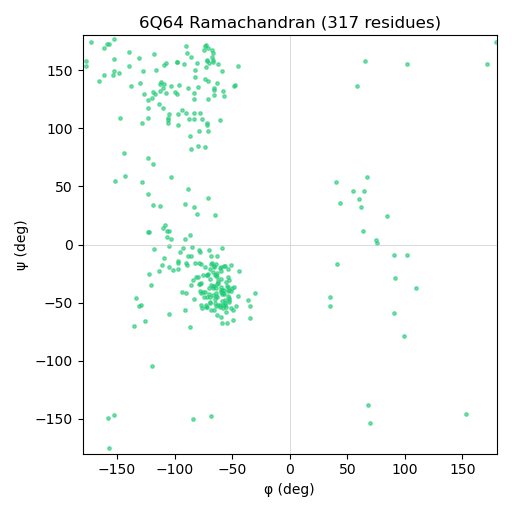27 6.088 1.00 148.18 160 GLY A C 1
ATOM 990 O O . GLY A 1 160 ? 24.648 68.304 5.589 1.00 160.65 160 GLY A O 1
ATOM 991 N N . ASN A 1 161 ? 26.081 69.980 6.171 1.00 142.75 161 ASN A N 1
ATOM 992 C CA . ASN A 1 161 ? 27.316 69.308 5.689 1.00 132.42 161 ASN A CA 1
ATOM 993 C C . ASN A 1 161 ? 27.664 68.191 6.687 1.00 126.31 161 ASN A C 1
ATOM 994 O O . ASN A 1 161 ? 28.514 68.411 7.588 1.00 121.08 161 ASN A O 1
ATOM 999 N N . PHE A 1 162 ? 27.043 67.018 6.530 1.00 120.36 162 PHE A N 1
ATOM 1000 C CA . PHE A 1 162 ? 27.371 65.793 7.312 1.00 116.83 162 PHE A CA 1
ATOM 1001 C C . PHE A 1 162 ? 28.850 65.787 7.709 1.00 112.46 162 PHE A C 1
ATOM 1002 O O . PHE A 1 162 ? 29.137 65.382 8.812 1.00 113.17 162 PHE A O 1
ATOM 1010 N N . ILE A 1 163 ? 29.748 66.175 6.804 1.00 112.65 163 ILE A N 1
ATOM 1011 C CA . ILE A 1 163 ? 31.230 66.054 6.949 1.00 109.28 163 ILE A CA 1
ATOM 1012 C C . ILE A 1 163 ? 31.747 67.150 7.890 1.00 113.80 163 ILE A C 1
ATOM 1013 O O . ILE A 1 163 ? 32.742 66.873 8.597 1.00 112.39 163 ILE A O 1
ATOM 1018 N N . GLU A 1 164 ? 31.151 68.350 7.912 1.00 118.24 164 GLU A N 1
ATOM 1019 C CA . GLU A 1 164 ? 31.611 69.389 8.882 1.00 120.64 164 GLU A CA 1
ATOM 1020 C C . GLU A 1 164 ? 31.340 68.873 10.310 1.00 117.08 164 GLU A C 1
ATOM 1021 O O . GLU A 1 164 ? 32.059 69.301 11.249 1.00 114.48 164 GLU A O 1
ATOM 1027 N N . GLY A 1 165 ? 30.344 67.979 10.445 1.00 115.67 165 GLY A N 1
ATOM 1028 C CA . GLY A 1 165 ? 29.906 67.328 11.696 1.00 114.70 165 GLY A CA 1
ATOM 1029 C C . GLY A 1 165 ? 30.825 66.186 12.102 1.00 111.71 165 GLY A C 1
ATOM 1030 O O . GLY A 1 165 ? 31.025 65.961 13.315 1.00 113.70 165 GLY A O 1
ATOM 1031 N N . VAL A 1 166 ? 31.382 65.466 11.133 1.00 108.42 166 VAL A N 1
ATOM 1032 C CA . VAL A 1 166 ? 32.456 64.471 11.401 1.00 100.72 166 VAL A CA 1
ATOM 1033 C C . VAL A 1 166 ? 33.687 65.273 11.814 1.00 101.11 166 VAL A C 1
ATOM 1034 O O . VAL A 1 166 ? 34.228 64.985 12.893 1.00 103.29 166 VAL A O 1
ATOM 1038 N N . LYS A 1 167 ? 34.064 66.285 11.031 1.00 103.92 167 LYS A N 1
ATOM 1039 C CA . LYS A 1 167 ? 35.174 67.220 11.378 1.00 108.03 167 LYS A CA 1
ATOM 1040 C C . LYS A 1 167 ? 34.965 67.773 12.802 1.00 110.44 167 LYS A C 1
ATOM 1041 O O . LYS A 1 167 ? 35.970 67.905 13.554 1.00 107.18 167 LYS A O 1
ATOM 1047 N N . ALA A 1 168 ? 33.713 68.087 13.154 1.00 112.82 168 ALA A N 1
ATOM 1048 C CA . ALA A 1 168 ? 33.311 68.632 14.471 1.00 116.13 168 ALA A CA 1
ATOM 1049 C C . ALA A 1 168 ? 33.403 67.548 15.563 1.00 114.92 168 ALA A C 1
ATOM 1050 O O . ALA A 1 168 ? 34.095 67.805 16.558 1.00 113.52 168 ALA A O 1
ATOM 1052 N N . TYR A 1 169 ? 32.760 66.383 15.364 1.00 112.35 169 TYR A N 1
ATOM 1053 C CA . TYR A 1 169 ? 32.720 65.220 16.297 1.00 107.52 169 TYR A CA 1
ATOM 1054 C C . TYR A 1 169 ? 34.123 64.768 16.690 1.00 102.50 169 TYR A C 1
ATOM 1055 O O . TYR A 1 169 ? 34.347 64.358 17.825 1.00 104.79 169 TYR A O 1
ATOM 1064 N N . ALA A 1 170 ? 35.031 64.773 15.731 1.00 101.06 170 ALA A N 1
ATOM 1065 C CA . ALA A 1 170 ? 36.455 64.447 15.940 1.00 99.72 170 ALA A CA 1
ATOM 1066 C C . ALA A 1 170 ? 37.134 65.552 16.749 1.00 98.21 170 ALA A C 1
ATOM 1067 O O . ALA A 1 170 ? 37.954 65.237 17.613 1.00 95.73 170 ALA A O 1
ATOM 1069 N N . ASN A 1 171 ? 36.841 66.808 16.440 1.00 100.46 171 ASN A N 1
ATOM 1070 C CA . ASN A 1 171 ? 37.539 67.942 17.089 1.00 103.36 171 ASN A CA 1
ATOM 1071 C C . ASN A 1 171 ? 37.178 67.932 18.579 1.00 101.76 171 ASN A C 1
ATOM 1072 O O . ASN A 1 171 ? 37.984 68.462 19.384 1.00 100.32 171 ASN A O 1
ATOM 1077 N N . ALA A 1 172 ? 35.997 67.376 18.902 1.00 103.81 172 ALA A N 1
ATOM 1078 C CA . ALA A 1 172 ? 35.412 67.312 20.264 1.00 104.64 172 ALA A CA 1
ATOM 1079 C C . ALA A 1 172 ? 36.117 66.199 21.021 1.00 103.43 172 ALA A C 1
ATOM 1080 O O . ALA A 1 172 ? 36.418 66.369 22.207 1.00 108.45 172 ALA A O 1
ATOM 1082 N N . ILE A 1 173 ? 36.382 65.099 20.336 1.00 101.86 173 ILE A N 1
ATOM 1083 C CA . ILE A 1 173 ? 37.202 64.015 20.923 1.00 100.97 173 ILE A CA 1
ATOM 1084 C C . ILE A 1 173 ? 38.532 64.644 21.350 1.00 100.96 173 ILE A C 1
ATOM 1085 O O . ILE A 1 173 ? 38.842 64.550 22.540 1.00 104.61 173 ILE A O 1
ATOM 1090 N N . CYS A 1 174 ? 39.229 65.338 20.448 1.00 100.28 174 CYS A N 1
ATOM 1091 C CA . CYS A 1 174 ? 40.539 65.987 20.727 1.00 101.23 174 CYS A CA 1
ATOM 1092 C C . CYS A 1 174 ? 40.374 66.974 21.868 1.00 104.84 174 CYS A C 1
ATOM 1093 O O . CYS A 1 174 ? 41.134 66.898 22.825 1.00 110.51 174 CYS A O 1
ATOM 1096 N N . ASP A 1 175 ? 39.412 67.877 21.766 1.00 111.31 175 ASP A N 1
ATOM 1097 C CA . ASP A 1 175 ? 39.051 68.747 22.908 1.00 113.84 175 ASP A CA 1
ATOM 1098 C C . ASP A 1 175 ? 39.240 67.930 24.173 1.00 113.22 175 ASP A C 1
ATOM 1099 O O . ASP A 1 175 ? 40.114 68.282 24.982 1.00 120.80 175 ASP A O 1
ATOM 1104 N N . SER A 1 176 ? 38.450 66.860 24.280 1.00 108.27 176 SER A N 1
ATOM 1105 C CA . SER A 1 176 ? 38.140 66.166 25.553 1.00 106.79 176 SER A CA 1
ATOM 1106 C C . SER A 1 176 ? 39.397 65.411 26.014 1.00 103.22 176 SER A C 1
ATOM 1107 O O . SER A 1 176 ? 39.594 65.296 27.222 1.00 104.21 176 SER A O 1
ATOM 1110 N N . ILE A 1 177 ? 40.266 65.037 25.079 1.00 99.71 177 ILE A N 1
ATOM 1111 C CA . ILE A 1 177 ? 41.614 64.453 25.344 1.00 100.29 177 ILE A CA 1
ATOM 1112 C C . ILE A 1 177 ? 42.536 65.548 25.885 1.00 103.91 177 ILE A C 1
ATOM 1113 O O . ILE A 1 177 ? 43.294 65.240 26.819 1.00 107.44 177 ILE A O 1
ATOM 1118 N N . GLU A 1 178 ? 42.532 66.742 25.278 1.00 106.05 178 GLU A N 1
ATOM 1119 C CA . GLU A 1 178 ? 43.488 67.838 25.612 1.00 109.67 178 GLU A CA 1
ATOM 1120 C C . GLU A 1 178 ? 43.133 68.364 27.009 1.00 110.27 178 GLU A C 1
ATOM 1121 O O . GLU A 1 178 ? 44.050 68.798 27.740 1.00 109.09 178 GLU A O 1
ATOM 1127 N N . LYS A 1 179 ? 41.845 68.277 27.358 1.00 110.85 179 LYS A N 1
ATOM 1128 C CA . LYS A 1 179 ? 41.241 68.787 28.619 1.00 115.20 179 LYS A CA 1
ATOM 1129 C C . LYS A 1 179 ? 41.778 68.009 29.825 1.00 110.14 179 LYS A C 1
ATOM 1130 O O . LYS A 1 179 ? 41.895 68.597 30.882 1.00 110.31 179 LYS A O 1
ATOM 1136 N N . TYR A 1 180 ? 42.032 66.716 29.684 1.00 105.70 180 TYR A N 1
ATOM 1137 C CA . TYR A 1 180 ? 42.476 65.847 30.799 1.00 107.20 180 TYR A CA 1
ATOM 1138 C C . TYR A 1 180 ? 43.939 65.450 30.555 1.00 103.07 180 TYR A C 1
ATOM 1139 O O . TYR A 1 180 ? 44.438 64.575 31.253 1.00 98.81 180 TYR A O 1
ATOM 1148 N N . ASN A 1 181 ? 44.600 66.147 29.619 1.00 103.71 181 ASN A N 1
ATOM 1149 C CA . ASN A 1 181 ? 45.978 65.924 29.082 1.00 97.62 181 ASN A CA 1
ATOM 1150 C C . ASN A 1 181 ? 46.268 64.430 28.800 1.00 90.95 181 ASN A C 1
ATOM 1151 O O . ASN A 1 181 ? 47.449 64.023 28.907 1.00 90.22 181 ASN A O 1
ATOM 1156 N N . LEU A 1 182 ? 45.284 63.648 28.349 1.00 85.41 182 LEU A N 1
ATOM 1157 C CA . LEU A 1 182 ? 45.507 62.233 27.942 1.00 86.75 182 LEU A CA 1
ATOM 1158 C C . LEU A 1 182 ? 46.375 62.172 26.664 1.00 89.38 182 LEU A C 1
ATOM 1159 O O . LEU A 1 182 ? 46.607 63.230 26.036 1.00 92.81 182 LEU A O 1
ATOM 1164 N N . ASP A 1 183 ? 46.897 60.999 26.296 1.00 88.96 183 ASP A N 1
ATOM 1165 C CA . ASP A 1 183 ? 47.956 60.906 25.251 1.00 91.26 183 ASP A CA 1
ATOM 1166 C C . ASP A 1 183 ? 47.371 60.418 23.925 1.00 86.00 183 ASP A C 1
ATOM 1167 O O . ASP A 1 183 ? 48.152 60.241 22.998 1.00 84.48 183 ASP A O 1
ATOM 1172 N N . GLY A 1 184 ? 46.060 60.240 23.818 1.00 82.36 184 GLY A N 1
ATOM 1173 C CA . GLY A 1 184 ? 45.431 60.154 22.491 1.00 81.02 184 GLY A CA 1
ATOM 1174 C C . GLY A 1 184 ? 44.158 59.337 22.487 1.00 80.87 184 GLY A C 1
ATOM 1175 O O . GLY A 1 184 ? 43.407 59.381 23.471 1.00 82.50 184 GLY A O 1
ATOM 1176 N N . PHE A 1 185 ? 43.896 58.628 21.391 1.00 77.84 185 PHE A N 1
ATOM 1177 C CA . PHE A 1 185 ? 42.599 57.948 21.191 1.00 76.80 185 PHE A CA 1
ATOM 1178 C C . PHE A 1 185 ? 42.811 56.581 20.558 1.00 72.48 185 PHE A C 1
ATOM 1179 O O . PHE A 1 185 ? 43.827 56.351 19.845 1.00 72.75 185 PHE A O 1
ATOM 1187 N N . ASP A 1 186 ? 41.848 55.715 20.847 1.00 71.33 186 ASP A N 1
ATOM 1188 C CA . ASP A 1 186 ? 41.778 54.307 20.414 1.00 74.58 186 ASP A CA 1
ATOM 1189 C C . ASP A 1 186 ? 40.410 54.116 19.787 1.00 78.99 186 ASP A C 1
ATOM 1190 O O . ASP A 1 186 ? 39.439 53.980 20.543 1.00 78.84 186 ASP A O 1
ATOM 1195 N N . ILE A 1 187 ? 40.365 54.050 18.457 1.00 78.60 187 ILE A N 1
ATOM 1196 C CA . ILE A 1 187 ? 39.118 53.746 17.720 1.00 78.53 187 ILE A CA 1
ATOM 1197 C C . ILE A 1 187 ? 38.851 52.247 17.842 1.00 76.73 187 ILE A C 1
ATOM 1198 O O . ILE A 1 187 ? 39.635 51.492 17.273 1.00 80.82 187 ILE A O 1
ATOM 1203 N N . ASP A 1 188 ? 37.848 51.843 18.621 1.00 80.82 188 ASP A N 1
ATOM 1204 C CA . ASP A 1 188 ? 37.320 50.453 18.604 1.00 85.78 188 ASP A CA 1
ATOM 1205 C C . ASP A 1 188 ? 36.417 50.363 17.372 1.00 84.91 188 ASP A C 1
ATOM 1206 O O . ASP A 1 188 ? 35.235 50.811 17.466 1.00 83.79 188 ASP A O 1
ATOM 1211 N N . TYR A 1 189 ? 36.957 49.827 16.265 1.00 82.05 189 TYR A N 1
ATOM 1212 C CA . TYR A 1 189 ? 36.285 49.750 14.933 1.00 82.39 189 TYR A CA 1
ATOM 1213 C C . TYR A 1 189 ? 35.833 48.314 14.665 1.00 79.79 189 TYR A C 1
ATOM 1214 O O . TYR A 1 189 ? 36.719 47.479 14.416 1.00 78.41 189 TYR A O 1
ATOM 1223 N N . GLN A 1 190 ? 34.514 48.058 14.711 1.00 87.19 190 GLN A N 1
ATOM 1224 C CA . GLN A 1 190 ? 33.925 46.695 14.589 1.00 93.86 190 GLN A CA 1
ATOM 1225 C C . GLN A 1 190 ? 32.614 46.739 13.806 1.00 97.49 190 GLN A C 1
ATOM 1226 O O . GLN A 1 190 ? 31.583 46.260 14.273 1.00 101.09 190 GLN A O 1
ATOM 1232 N N . PRO A 1 191 ? 32.625 47.214 12.537 1.00 96.72 191 PRO A N 1
ATOM 1233 C CA . PRO A 1 191 ? 31.498 46.982 11.639 1.00 96.35 191 PRO A CA 1
ATOM 1234 C C . PRO A 1 191 ? 31.637 45.503 11.302 1.00 96.50 191 PRO A C 1
ATOM 1235 O O . PRO A 1 191 ? 32.732 45.006 11.406 1.00 95.34 191 PRO A O 1
ATOM 1239 N N . GLY A 1 192 ? 30.554 44.813 10.985 1.00 104.72 192 GLY A N 1
ATOM 1240 C CA . GLY A 1 192 ? 30.667 43.387 10.618 1.00 109.61 192 GLY A CA 1
ATOM 1241 C C . GLY A 1 192 ? 31.186 42.525 11.762 1.00 106.89 192 GLY A C 1
ATOM 1242 O O . GLY A 1 192 ? 31.556 41.370 11.501 1.00 103.81 192 GLY A O 1
ATOM 1243 N N . TYR A 1 193 ? 31.242 43.075 12.979 1.00 108.66 193 TYR A N 1
ATOM 1244 C CA . TYR A 1 193 ? 30.921 42.334 14.222 1.00 109.86 193 TYR A CA 1
ATOM 1245 C C . TYR A 1 193 ? 29.735 43.020 14.915 1.00 109.07 193 TYR A C 1
ATOM 1246 O O . TYR A 1 193 ? 29.677 43.011 16.139 1.00 114.90 193 TYR A O 1
ATOM 1255 N N . GLY A 1 194 ? 28.809 43.577 14.134 1.00 106.17 194 GLY A N 1
ATOM 1256 C CA . GLY A 1 194 ? 27.570 44.188 14.628 1.00 106.39 194 GLY A CA 1
ATOM 1257 C C . GLY A 1 194 ? 27.706 45.672 14.927 1.00 106.27 194 GLY A C 1
ATOM 1258 O O . GLY A 1 194 ? 26.674 46.294 15.173 1.00 112.38 194 GLY A O 1
ATOM 1259 N N . HIS A 1 195 ? 28.891 46.275 14.909 1.00 103.22 195 HIS A N 1
ATOM 1260 C CA . HIS A 1 195 ? 29.003 47.715 15.278 1.00 108.01 195 HIS A CA 1
ATOM 1261 C C . HIS A 1 195 ? 29.161 48.580 14.033 1.00 107.31 195 HIS A C 1
ATOM 1262 O O . HIS A 1 195 ? 30.135 49.366 13.947 1.00 112.84 195 HIS A O 1
ATOM 1269 N N . SER A 1 196 ? 28.172 48.462 13.153 1.00 107.53 196 SER A N 1
ATOM 1270 C CA . SER A 1 196 ? 28.074 49.170 11.858 1.00 108.65 196 SER A CA 1
ATOM 1271 C C . SER A 1 196 ? 27.069 50.314 11.985 1.00 108.88 196 SER A C 1
ATOM 1272 O O . SER A 1 196 ? 26.012 50.072 12.582 1.00 112.66 196 SER A O 1
ATOM 1275 N N . GLY A 1 197 ? 27.375 51.501 11.453 1.00 105.57 197 GLY A N 1
ATOM 1276 C CA . GLY A 1 197 ? 26.543 52.704 11.667 1.00 107.23 197 GLY A CA 1
ATOM 1277 C C . GLY A 1 197 ? 26.740 53.771 10.605 1.00 105.74 197 GLY A C 1
ATOM 1278 O O . GLY A 1 197 ? 27.059 53.414 9.461 1.00 108.14 197 GLY A O 1
ATOM 1279 N N . THR A 1 198 ? 26.579 55.039 10.986 1.00 103.49 198 THR A N 1
ATOM 1280 C CA . THR A 1 198 ? 26.606 56.209 10.073 1.00 105.21 198 THR A CA 1
ATOM 1281 C C . THR A 1 198 ? 28.052 56.690 9.885 1.00 98.89 198 THR A C 1
ATOM 1282 O O . THR A 1 198 ? 28.248 57.777 9.298 1.00 102.37 198 THR A O 1
ATOM 1286 N N . LEU A 1 199 ? 29.011 55.932 10.400 1.00 95.81 199 LEU A N 1
ATOM 1287 C CA . LEU A 1 199 ? 30.473 56.098 10.163 1.00 95.29 199 LEU A CA 1
ATOM 1288 C C . LEU A 1 199 ? 31.056 54.732 9.793 1.00 91.51 199 LEU A C 1
ATOM 1289 O O . LEU A 1 199 ? 31.791 54.641 8.811 1.00 92.17 199 LEU A O 1
ATOM 1294 N N . ALA A 1 200 ? 30.819 53.719 10.616 1.00 90.94 200 ALA A N 1
ATOM 1295 C CA . ALA A 1 200 ? 31.465 52.401 10.474 1.00 91.57 200 ALA A CA 1
ATOM 1296 C C . ALA A 1 200 ? 30.673 51.615 9.439 1.00 90.28 200 ALA A C 1
ATOM 1297 O O . ALA A 1 200 ? 29.415 51.591 9.569 1.00 90.32 200 ALA A O 1
ATOM 1299 N N . ASN A 1 201 ? 31.397 51.042 8.467 1.00 90.84 201 ASN A N 1
ATOM 1300 C CA . ASN A 1 201 ? 30.890 50.150 7.384 1.00 92.22 201 ASN A CA 1
ATOM 1301 C C . ASN A 1 201 ? 32.025 49.209 6.961 1.00 93.51 201 ASN A C 1
ATOM 1302 O O . ASN A 1 201 ? 33.205 49.405 7.424 1.00 86.77 201 ASN A O 1
ATOM 1307 N N . TYR A 1 202 ? 31.687 48.309 6.034 1.00 96.54 202 TYR A N 1
ATOM 1308 C CA . TYR A 1 202 ? 32.498 47.146 5.596 1.00 94.99 202 TYR A CA 1
ATOM 1309 C C . TYR A 1 202 ? 33.780 47.581 4.890 1.00 91.66 202 TYR A C 1
ATOM 1310 O O . TYR A 1 202 ? 34.678 46.717 4.831 1.00 90.70 202 TYR A O 1
ATOM 1319 N N . GLN A 1 203 ? 33.873 48.828 4.400 1.00 91.31 203 GLN A N 1
ATOM 1320 C CA . GLN A 1 203 ? 34.795 49.187 3.281 1.00 92.09 203 GLN A CA 1
ATOM 1321 C C . GLN A 1 203 ? 36.117 49.798 3.760 1.00 88.11 203 GLN A C 1
ATOM 1322 O O . GLN A 1 203 ? 36.199 50.280 4.906 1.00 94.06 203 GLN A O 1
ATOM 1328 N N . THR A 1 204 ? 37.128 49.695 2.900 1.00 83.16 204 THR A N 1
ATOM 1329 C CA . THR A 1 204 ? 38.443 50.360 3.050 1.00 84.57 204 THR A CA 1
ATOM 1330 C C . THR A 1 204 ? 38.212 51.822 3.384 1.00 82.69 204 THR A C 1
ATOM 1331 O O . THR A 1 204 ? 37.369 52.438 2.728 1.00 91.04 204 THR A O 1
ATOM 1335 N N . ILE A 1 205 ? 38.979 52.331 4.336 1.00 77.35 205 ILE A N 1
ATOM 1336 C CA . ILE A 1 205 ? 38.990 53.769 4.709 1.00 81.50 205 ILE A CA 1
ATOM 1337 C C . ILE A 1 205 ? 40.047 54.467 3.846 1.00 77.58 205 ILE A C 1
ATOM 1338 O O . ILE A 1 205 ? 41.253 54.188 4.014 1.00 73.55 205 ILE A O 1
ATOM 1343 N N . SER A 1 206 ? 39.566 55.345 2.970 1.00 79.96 206 SER A N 1
ATOM 1344 C CA . SER A 1 206 ? 40.310 56.073 1.906 1.00 85.33 206 SER A CA 1
ATOM 1345 C C . SER A 1 206 ? 39.323 57.006 1.240 1.00 81.64 206 SER A C 1
ATOM 1346 O O . SER A 1 206 ? 38.141 56.696 1.210 1.00 87.36 206 SER A O 1
ATOM 1349 N N . PRO A 1 207 ? 39.760 58.129 0.646 1.00 82.09 207 PRO A N 1
ATOM 1350 C CA . PRO A 1 207 ? 38.820 59.005 -0.065 1.00 87.82 207 PRO A CA 1
ATOM 1351 C C . PRO A 1 207 ? 38.003 58.229 -1.121 1.00 87.03 207 PRO A C 1
ATOM 1352 O O . PRO A 1 207 ? 36.909 58.646 -1.460 1.00 89.45 207 PRO A O 1
ATOM 1356 N N . SER A 1 208 ? 38.525 57.080 -1.550 1.00 85.23 208 SER A N 1
ATOM 1357 C CA . SER A 1 208 ? 37.999 56.234 -2.650 1.00 87.37 208 SER A CA 1
ATOM 1358 C C . SER A 1 208 ? 36.994 55.216 -2.072 1.00 84.04 208 SER A C 1
ATOM 1359 O O . SER A 1 208 ? 36.171 54.686 -2.829 1.00 82.70 208 SER A O 1
ATOM 1362 N N . GLY A 1 209 ? 36.988 55.009 -0.751 1.00 82.75 209 GLY A N 1
ATOM 1363 C CA . GLY A 1 209 ? 36.044 54.090 -0.071 1.00 81.98 209 GLY A CA 1
ATOM 1364 C C . GLY A 1 209 ? 35.159 54.799 0.948 1.00 80.41 209 GLY A C 1
ATOM 1365 O O . GLY A 1 209 ? 34.244 55.463 0.562 1.00 83.30 209 GLY A O 1
ATOM 1366 N N . ASN A 1 210 ? 35.435 54.648 2.235 1.00 82.12 210 ASN A N 1
ATOM 1367 C CA . ASN A 1 210 ? 34.708 55.308 3.343 1.00 82.27 210 ASN A CA 1
ATOM 1368 C C . ASN A 1 210 ? 35.321 56.683 3.583 1.00 78.28 210 ASN A C 1
ATOM 1369 O O . ASN A 1 210 ? 36.166 56.787 4.465 1.00 75.41 210 ASN A O 1
ATOM 1374 N N . ASN A 1 211 ? 34.950 57.689 2.808 1.00 78.78 211 ASN A N 1
ATOM 1375 C CA . ASN A 1 211 ? 35.629 59.006 2.883 1.00 80.38 211 ASN A CA 1
ATOM 1376 C C . ASN A 1 211 ? 35.295 59.662 4.219 1.00 85.56 211 ASN A C 1
ATOM 1377 O O . ASN A 1 211 ? 35.977 60.663 4.545 1.00 90.05 211 ASN A O 1
ATOM 1382 N N . LYS A 1 212 ? 34.250 59.189 4.920 1.00 89.01 212 LYS A N 1
ATOM 1383 C CA . LYS A 1 212 ? 33.751 59.873 6.154 1.00 91.83 212 LYS A CA 1
ATOM 1384 C C . LYS A 1 212 ? 34.675 59.433 7.279 1.00 88.88 212 LYS A C 1
ATOM 1385 O O . LYS A 1 212 ? 35.316 60.271 7.928 1.00 88.69 212 LYS A O 1
ATOM 1399 N N . GLN A 1 214 ? 37.496 58.608 6.675 1.00 84.94 214 GLN A N 1
ATOM 1400 C CA . GLN A 1 214 ? 38.808 59.074 6.266 1.00 84.35 214 GLN A CA 1
ATOM 1401 C C . GLN A 1 214 ? 39.061 60.468 6.847 1.00 88.22 214 GLN A C 1
ATOM 1402 O O . GLN A 1 214 ? 40.182 60.717 7.338 1.00 87.51 214 GLN A O 1
ATOM 1408 N N . VAL A 1 215 ? 38.094 61.375 6.773 1.00 96.32 215 VAL A N 1
ATOM 1409 C CA . VAL A 1 215 ? 38.348 62.776 7.241 1.00 107.44 215 VAL A CA 1
ATOM 1410 C C . VAL A 1 215 ? 38.174 62.799 8.773 1.00 103.22 215 VAL A C 1
ATOM 1411 O O . VAL A 1 215 ? 38.719 63.715 9.447 1.00 97.60 215 VAL A O 1
ATOM 1415 N N . PHE A 1 216 ? 37.542 61.755 9.312 1.00 98.23 216 PHE A N 1
ATOM 1416 C CA . PHE A 1 216 ? 37.487 61.493 10.768 1.00 96.53 216 PHE A CA 1
ATOM 1417 C C . PHE A 1 216 ? 38.921 61.353 11.283 1.00 92.17 216 PHE A C 1
ATOM 1418 O O . PHE A 1 216 ? 39.445 62.227 12.015 1.00 93.21 216 PHE A O 1
ATOM 1426 N N . ILE A 1 217 ? 39.558 60.278 10.840 1.00 87.16 217 ILE A N 1
ATOM 1427 C CA . ILE A 1 217 ? 40.971 59.924 11.150 1.00 82.68 217 ILE A CA 1
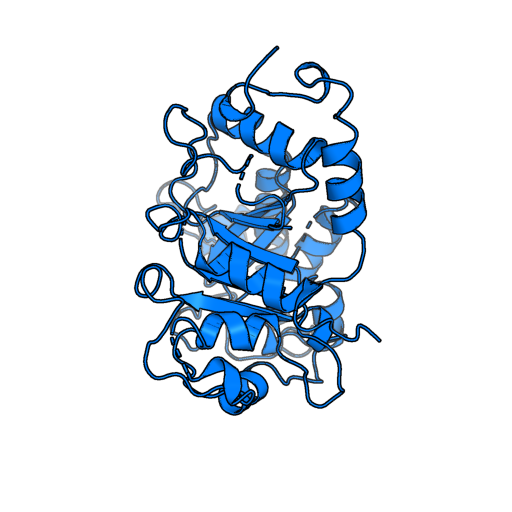ATOM 1428 C C . ILE A 1 217 ? 41.891 61.063 10.723 1.00 82.69 217 ILE A C 1
ATOM 1429 O O . ILE A 1 217 ? 42.855 61.314 11.423 1.00 84.69 217 ILE A O 1
ATOM 1434 N N . GLU A 1 218 ? 41.617 61.693 9.586 1.00 87.45 218 GLU A N 1
ATOM 1435 C CA . GLU A 1 218 ? 42.449 62.809 9.073 1.00 91.13 218 GLU A CA 1
ATOM 1436 C C . GLU A 1 218 ? 42.463 63.934 10.118 1.00 91.38 218 GLU A C 1
ATOM 1437 O O . GLU A 1 218 ? 43.561 64.484 10.355 1.00 89.12 218 GLU A O 1
ATOM 1443 N N . THR A 1 219 ? 41.300 64.236 10.723 1.00 93.03 219 THR A N 1
ATOM 1444 C CA . THR A 1 219 ? 41.105 65.370 11.673 1.00 97.15 219 THR A CA 1
ATOM 1445 C C . THR A 1 219 ? 41.748 65.064 13.027 1.00 94.74 219 THR A C 1
ATOM 1446 O O . THR A 1 219 ? 42.353 65.975 13.598 1.00 99.93 219 THR A O 1
ATOM 1450 N N . LEU A 1 220 ? 41.620 63.836 13.523 1.00 89.47 220 LEU A N 1
ATOM 1451 C CA . LEU A 1 220 ? 42.358 63.381 14.730 1.00 84.75 220 LEU A CA 1
ATOM 1452 C C . LEU A 1 220 ? 43.871 63.470 14.484 1.00 85.61 220 LEU A C 1
ATOM 1453 O O . LEU A 1 220 ? 44.519 64.129 15.290 1.00 89.54 220 LEU A O 1
ATOM 1458 N N . SER A 1 221 ? 44.426 62.901 13.405 1.00 84.24 221 SER A N 1
ATOM 1459 C CA . SER A 1 221 ? 45.887 63.001 13.136 1.00 85.62 221 SER A CA 1
ATOM 1460 C C . SER A 1 221 ? 46.310 64.470 13.085 1.00 88.33 221 SER A C 1
ATOM 1461 O O . SER A 1 221 ? 47.304 64.807 13.746 1.00 88.98 221 SER A O 1
ATOM 1464 N N . ALA A 1 222 ? 45.583 65.320 12.361 1.00 91.52 222 ALA A N 1
ATOM 1465 C CA . ALA A 1 222 ? 46.019 66.712 12.091 1.00 96.10 222 ALA A CA 1
ATOM 1466 C C . ALA A 1 222 ? 46.292 67.364 13.436 1.00 97.21 222 ALA A C 1
ATOM 1467 O O . ALA A 1 222 ? 47.237 68.171 13.553 1.00 94.07 222 ALA A O 1
ATOM 1469 N N . ARG A 1 223 ? 45.474 66.988 14.414 1.00 100.14 223 ARG A N 1
ATOM 1470 C CA . ARG A 1 223 ? 45.440 67.682 15.716 1.00 108.30 223 ARG A CA 1
ATOM 1471 C C . ARG A 1 223 ? 46.421 67.019 16.673 1.00 106.09 223 ARG A C 1
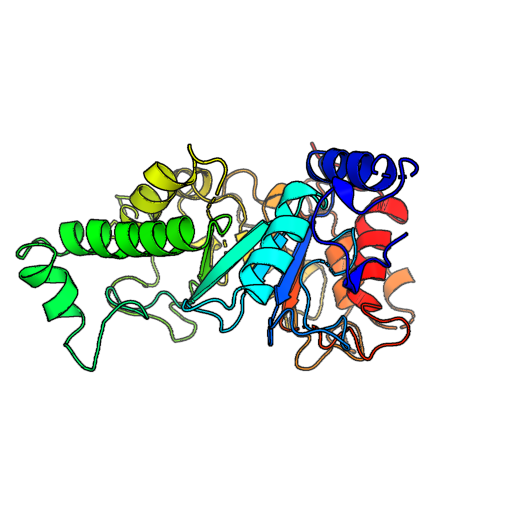ATOM 1472 O O . ARG A 1 223 ? 47.329 67.712 17.166 1.00 117.24 223 ARG A O 1
ATOM 1480 N N . LEU A 1 224 ? 46.284 65.726 16.914 1.00 101.50 224 LEU A N 1
ATOM 1481 C CA . LEU A 1 224 ? 47.006 65.134 18.057 1.00 98.25 224 LEU A CA 1
ATOM 1482 C C . LEU A 1 224 ? 48.340 64.525 17.598 1.00 92.88 224 LEU A C 1
ATOM 1483 O O . LEU A 1 224 ? 49.185 64.228 18.470 1.00 91.76 224 LEU A O 1
ATOM 1488 N N . ARG A 1 225 ? 48.635 64.471 16.302 1.00 92.33 225 ARG A N 1
ATOM 1489 C CA . ARG A 1 225 ? 50.004 64.028 15.911 1.00 93.47 225 ARG A CA 1
ATOM 1490 C C . ARG A 1 225 ? 51.046 65.111 16.212 1.00 93.00 225 ARG A C 1
ATOM 1491 O O . ARG A 1 225 ? 52.080 64.839 16.815 1.00 82.35 225 ARG A O 1
ATOM 1499 N N . PRO A 1 226 ? 50.876 66.371 15.769 1.00 96.42 226 PRO A N 1
ATOM 1500 C CA . PRO A 1 226 ? 51.878 67.384 16.093 1.00 98.74 226 PRO A CA 1
ATOM 1501 C C . PRO A 1 226 ? 51.963 67.629 17.613 1.00 96.41 226 PRO A C 1
ATOM 1502 O O . PRO A 1 226 ? 52.875 68.286 18.032 1.00 93.04 226 PRO A O 1
ATOM 1506 N N . ALA A 1 227 ? 51.040 67.091 18.413 1.00 96.74 227 ALA A N 1
ATOM 1507 C CA . ALA A 1 227 ? 51.046 67.277 19.887 1.00 102.25 227 ALA A CA 1
ATOM 1508 C C . ALA A 1 227 ? 51.841 66.150 20.572 1.00 98.19 227 ALA A C 1
ATOM 1509 O O . ALA A 1 227 ? 51.858 66.114 21.794 1.00 102.61 227 ALA A O 1
ATOM 1511 N N . GLY A 1 228 ? 52.470 65.257 19.810 1.00 95.13 228 GLY A N 1
ATOM 1512 C CA . GLY A 1 228 ? 53.158 64.065 20.333 1.00 87.89 228 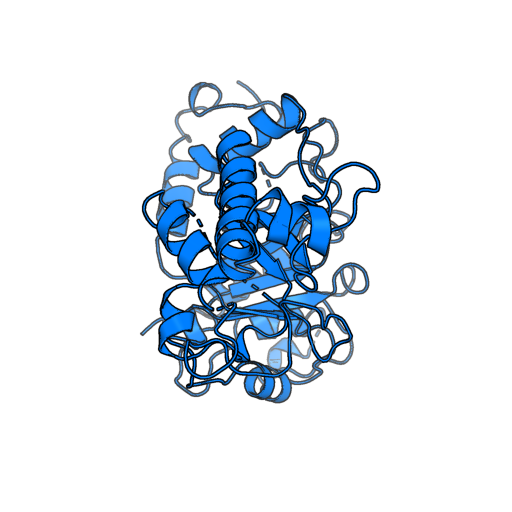GLY A CA 1
ATOM 1513 C C . GLY A 1 228 ? 52.187 62.976 20.760 1.00 87.14 228 GLY A C 1
ATOM 1514 O O . GLY A 1 228 ? 52.665 61.947 21.254 1.00 89.45 228 GLY A O 1
ATOM 1515 N N . ARG A 1 229 ? 50.876 63.145 20.565 1.00 87.32 229 ARG A N 1
ATOM 1516 C CA . ARG A 1 229 ? 49.863 62.129 20.978 1.00 85.38 229 ARG A CA 1
ATOM 1517 C C . ARG A 1 229 ? 49.695 61.042 19.910 1.00 81.48 229 ARG A C 1
ATOM 1518 O O . ARG A 1 229 ? 50.172 61.159 18.791 1.00 79.45 229 ARG A O 1
ATOM 1534 N N . LEU A 1 231 ? 47.326 58.061 17.795 1.00 82.00 231 LEU A N 1
ATOM 1535 C CA . LEU A 1 231 ? 46.051 57.557 17.317 1.00 82.03 231 LEU A CA 1
ATOM 1536 C C . LEU A 1 231 ? 46.225 56.083 17.005 1.00 74.56 231 LEU A C 1
ATOM 1537 O O . LEU A 1 231 ? 47.285 55.725 16.521 1.00 74.02 231 LEU A O 1
ATOM 1542 N N . VAL A 1 232 ? 45.182 55.300 17.226 1.00 70.56 232 VAL A N 1
ATOM 1543 C CA . VAL A 1 232 ? 45.281 53.823 17.330 1.00 70.34 232 VAL A CA 1
ATOM 1544 C C . VAL A 1 232 ? 43.902 53.243 17.016 1.00 71.10 232 VAL A C 1
ATOM 1545 O O . VAL A 1 232 ? 42.873 53.873 17.289 1.00 72.57 232 VAL A O 1
ATOM 1557 N N . ASP A 1 234 ? 41.475 49.502 16.831 1.00 64.81 234 ASP A N 1
ATOM 1558 C CA . ASP A 1 234 ? 41.459 48.115 17.251 1.00 66.42 234 ASP A CA 1
ATOM 1559 C C . ASP A 1 234 ? 40.221 47.436 16.689 1.00 66.58 234 ASP A C 1
ATOM 1560 O O . ASP A 1 234 ? 39.215 48.121 16.391 1.00 67.17 234 ASP A O 1
ATOM 1565 N N . GLY A 1 235 ? 40.279 46.120 16.582 1.00 68.76 235 GLY A N 1
ATOM 1566 C CA . GLY A 1 235 ? 39.155 45.337 16.033 1.00 75.30 235 GLY A CA 1
ATOM 1567 C C . GLY A 1 235 ? 39.428 44.997 14.589 1.00 72.53 235 GLY A C 1
ATOM 1568 O O . GLY A 1 235 ? 39.955 43.916 14.335 1.00 77.19 235 GLY A O 1
ATOM 1569 N N . GLN A 1 236 ? 39.216 45.958 13.702 1.00 76.05 236 GLN A N 1
ATOM 1570 C CA . GLN A 1 236 ? 39.422 45.800 12.236 1.00 77.09 236 GLN A CA 1
ATOM 1571 C C . GLN A 1 236 ? 40.301 46.914 11.691 1.00 71.61 236 GLN A C 1
ATOM 1572 O O . GLN A 1 236 ? 39.954 47.558 10.719 1.00 70.96 236 GLN A O 1
ATOM 1578 N N . PRO A 1 237 ? 41.490 47.154 12.249 1.00 66.09 237 PRO A N 1
ATOM 1579 C CA . PRO A 1 237 ? 42.413 48.085 11.622 1.00 69.92 237 PRO A CA 1
ATOM 1580 C C . PRO A 1 237 ? 42.747 47.678 10.162 1.00 70.33 237 PRO A C 1
ATOM 1581 O O . PRO A 1 237 ? 43.214 48.536 9.433 1.00 64.68 237 PRO A O 1
ATOM 1585 N N . ASP A 1 238 ? 42.509 46.410 9.771 1.00 70.05 238 ASP A N 1
ATOM 1586 C CA . ASP A 1 238 ? 42.813 45.845 8.420 1.00 75.66 238 ASP A CA 1
ATOM 1587 C C . ASP A 1 238 ? 42.040 46.615 7.317 1.00 78.28 238 ASP A C 1
ATOM 1588 O O . ASP A 1 238 ? 42.486 46.599 6.182 1.00 80.61 238 ASP A O 1
ATOM 1593 N N . LEU A 1 239 ? 40.960 47.323 7.649 1.00 78.16 239 LEU A N 1
ATOM 1594 C CA . LEU A 1 239 ? 40.167 48.157 6.714 1.00 76.28 239 LEU A CA 1
ATOM 1595 C C . LEU A 1 239 ? 40.870 49.488 6.447 1.00 76.53 239 LEU A C 1
ATOM 1596 O O . LEU A 1 239 ? 40.365 50.275 5.632 1.00 81.11 239 LEU A O 1
ATOM 1601 N N . LEU A 1 240 ? 41.961 49.784 7.128 1.00 70.24 240 LEU A N 1
ATOM 1602 C CA . LEU A 1 240 ? 42.720 51.004 6.782 1.00 74.13 240 LEU A CA 1
ATOM 1603 C C . LEU A 1 240 ? 43.315 50.843 5.362 1.00 73.95 240 LEU A C 1
ATOM 1604 O O . LEU A 1 240 ? 43.896 49.791 5.057 1.00 71.42 240 LEU A O 1
ATOM 1609 N N . SER A 1 241 ? 43.171 51.860 4.506 1.00 73.50 241 SER A N 1
ATOM 1610 C CA . SER A 1 241 ? 43.971 51.983 3.264 1.00 71.87 241 SER A CA 1
ATOM 1611 C C . SER A 1 241 ? 45.447 52.119 3.635 1.00 70.42 241 SER A C 1
ATOM 1612 O O . SER A 1 241 ? 45.729 52.563 4.723 1.00 70.72 241 SER A O 1
ATOM 1615 N N . THR A 1 242 ? 46.345 51.742 2.734 1.00 72.24 242 THR A N 1
ATOM 1616 C CA . THR A 1 242 ? 47.812 51.862 2.889 1.00 71.36 242 THR A CA 1
ATOM 1617 C C . THR A 1 242 ? 48.105 53.280 3.400 1.00 73.75 242 THR A C 1
ATOM 1618 O O . THR A 1 242 ? 48.804 53.427 4.414 1.00 74.44 242 THR A O 1
ATOM 1622 N N . GLU A 1 243 ? 47.588 54.295 2.719 1.00 77.76 243 GLU A N 1
ATOM 1623 C CA . GLU A 1 243 ? 47.963 55.703 2.992 1.00 78.20 243 GLU A CA 1
ATOM 1624 C C . GLU A 1 243 ? 47.411 56.102 4.349 1.00 75.81 243 GLU A C 1
ATOM 1625 O O . GLU A 1 243 ? 48.132 56.777 5.094 1.00 76.93 243 GLU A O 1
ATOM 1631 N N . THR A 1 244 ? 46.156 55.751 4.608 1.00 74.81 244 THR A N 1
ATOM 1632 C CA . THR A 1 244 ? 45.428 56.141 5.841 1.00 78.33 244 THR A CA 1
ATOM 1633 C C . THR A 1 244 ? 46.117 55.433 7.027 1.00 75.97 244 THR A C 1
ATOM 1634 O O . THR A 1 244 ? 46.316 56.054 8.083 1.00 78.84 244 THR A O 1
ATOM 1638 N N . SER A 1 245 ? 46.568 54.201 6.832 1.00 71.79 245 SER A N 1
ATOM 1639 C CA . SER A 1 245 ? 47.334 53.443 7.842 1.00 71.96 245 SER A CA 1
ATOM 1640 C C . SER A 1 245 ? 48.538 54.267 8.346 1.00 70.81 245 SER A C 1
ATOM 1641 O O . SER A 1 245 ? 48.944 54.086 9.497 1.00 71.14 245 SER A O 1
ATOM 1644 N N . LYS A 1 246 ? 49.132 55.134 7.537 1.00 70.54 246 LYS A N 1
ATOM 1645 C CA . LYS A 1 246 ? 50.299 55.927 8.003 1.00 72.74 246 LYS A CA 1
ATOM 1646 C C . LYS A 1 246 ? 49.855 56.916 9.083 1.00 72.70 246 LYS A C 1
ATOM 1647 O O . LYS A 1 246 ? 50.707 57.415 9.798 1.00 77.95 246 LYS A O 1
ATOM 1653 N N . LEU A 1 247 ? 48.561 57.174 9.214 1.00 73.72 247 LEU A N 1
ATOM 1654 C CA . LEU A 1 247 ? 48.047 58.186 10.169 1.00 74.94 247 LEU A CA 1
ATOM 1655 C C . LEU A 1 247 ? 47.692 57.535 11.517 1.00 73.94 247 LEU A C 1
ATOM 1656 O O . LEU A 1 247 ? 47.326 58.295 12.468 1.00 74.73 247 LEU A O 1
ATOM 1661 N N . VAL A 1 248 ? 47.827 56.212 11.595 1.00 68.39 248 VAL A N 1
ATOM 1662 C CA . VAL A 1 248 ? 47.481 55.381 12.773 1.00 68.11 248 VAL A CA 1
ATOM 1663 C C . VAL A 1 248 ? 48.714 54.644 13.303 1.00 71.59 248 VAL A C 1
ATOM 1664 O O . VAL A 1 248 ? 49.344 53.884 12.558 1.00 73.32 248 VAL A O 1
ATOM 1668 N N . ASP A 1 249 ? 49.002 54.813 14.590 1.00 71.77 249 ASP A N 1
ATOM 1669 C CA . ASP A 1 249 ? 50.311 54.462 15.172 1.00 65.63 249 ASP A CA 1
ATOM 1670 C C . ASP A 1 249 ? 50.346 52.957 15.456 1.00 62.55 249 ASP A C 1
ATOM 1671 O O . ASP A 1 249 ? 51.473 52.393 15.433 1.00 62.67 249 ASP A O 1
ATOM 1676 N N . HIS A 1 250 ? 49.206 52.306 15.711 1.00 57.45 250 HIS A N 1
ATOM 1677 C CA . HIS A 1 250 ? 49.181 50.830 15.945 1.00 57.85 250 HIS A CA 1
ATOM 1678 C C . HIS A 1 250 ? 47.875 50.220 15.456 1.00 60.28 250 HIS A C 1
ATOM 1679 O O . HIS A 1 250 ? 46.817 50.872 15.558 1.00 61.62 250 HIS A O 1
ATOM 1686 N N . TYR A 1 251 ? 47.982 48.984 14.988 1.00 60.54 251 TYR A N 1
ATOM 1687 C CA . TYR A 1 251 ? 46.862 48.138 14.529 1.00 63.23 251 TYR A CA 1
ATOM 1688 C C . TYR A 1 251 ? 46.649 47.110 15.633 1.00 63.58 251 TYR A C 1
ATOM 1689 O O . TYR A 1 251 ? 47.562 46.294 15.859 1.00 65.45 251 TYR A O 1
ATOM 1698 N N . ILE A 1 252 ? 45.529 47.174 16.344 1.00 63.78 252 ILE A N 1
ATOM 1699 C CA . ILE A 1 252 ? 45.356 46.359 17.583 1.00 65.93 252 ILE A CA 1
ATOM 1700 C C . ILE A 1 252 ? 44.266 45.344 17.324 1.00 63.16 252 ILE A C 1
ATOM 1701 O O . ILE A 1 252 ? 43.116 45.758 17.011 1.00 68.00 252 ILE A O 1
ATOM 1706 N N . TYR A 1 253 ? 44.613 44.079 17.447 1.00 60.23 253 TYR A N 1
ATOM 1707 C CA . TYR A 1 253 ? 43.670 42.986 17.148 1.00 66.40 253 TYR A CA 1
ATOM 1708 C C . TYR A 1 253 ? 43.323 42.265 18.449 1.00 68.52 253 TYR A C 1
ATOM 1709 O O . TYR A 1 253 ? 44.174 42.054 19.307 1.00 67.45 253 TYR A O 1
ATOM 1718 N N . GLN A 1 254 ? 42.046 41.925 18.547 1.00 71.27 254 GLN A N 1
ATOM 1719 C CA . GLN A 1 254 ? 41.468 40.994 19.517 1.00 69.62 254 GLN A CA 1
ATOM 1720 C C . GLN A 1 254 ? 41.735 39.576 19.030 1.00 68.79 254 GLN A C 1
ATOM 1721 O O . GLN A 1 254 ? 40.826 38.991 18.485 1.00 77.81 254 GLN A O 1
ATOM 1727 N N . ALA A 1 255 ? 42.903 39.011 19.319 1.00 69.20 255 ALA A N 1
ATOM 1728 C CA . ALA A 1 255 ? 43.236 37.594 19.007 1.00 71.75 255 ALA A CA 1
ATOM 1729 C C . ALA A 1 255 ? 42.805 36.673 20.155 1.00 72.61 255 ALA A C 1
ATOM 1730 O O . ALA A 1 255 ? 43.598 35.791 20.557 1.00 72.77 255 ALA A O 1
ATOM 1732 N N . TYR A 1 256 ? 41.581 36.837 20.642 1.00 73.30 256 TYR A N 1
ATOM 1733 C CA . TYR A 1 256 ? 41.103 36.141 21.865 1.00 74.33 256 TYR A CA 1
ATOM 1734 C C . TYR A 1 256 ? 41.024 34.614 21.618 1.00 77.25 256 TYR A C 1
ATOM 1735 O O . TYR A 1 256 ? 41.673 33.850 22.378 1.00 80.34 256 TYR A O 1
ATOM 1744 N N . TRP A 1 257 ? 40.284 34.151 20.596 1.00 80.13 257 TRP A N 1
ATOM 1745 C CA . TRP A 1 257 ? 39.890 32.715 20.480 1.00 81.44 257 TRP A CA 1
ATOM 1746 C C . TRP A 1 257 ? 40.700 31.972 19.410 1.00 78.50 257 TRP A C 1
ATOM 1747 O O . TRP A 1 257 ? 40.366 30.811 19.117 1.00 86.53 257 TRP A O 1
ATOM 1758 N N . GLU A 1 258 ? 41.764 32.572 18.900 1.00 71.87 258 GLU A N 1
ATOM 1759 C CA . GLU A 1 258 ? 42.688 31.896 17.973 1.00 69.79 258 GLU A CA 1
ATOM 1760 C C . GLU A 1 258 ? 43.407 30.765 18.695 1.00 65.51 258 GLU A C 1
ATOM 1761 O O . GLU A 1 258 ? 44.024 31.035 19.679 1.00 69.49 258 GLU A O 1
ATOM 1767 N N . SER A 1 259 ? 43.428 29.554 18.164 1.00 66.90 259 SER A N 1
ATOM 1768 C CA . SER A 1 259 ? 43.953 28.374 18.888 1.00 70.25 259 SER A CA 1
ATOM 1769 C C . SER A 1 259 ? 45.314 27.908 18.359 1.00 71.11 259 SER A C 1
ATOM 1770 O O . SER A 1 259 ? 45.757 26.828 18.836 1.00 78.96 259 SER A O 1
ATOM 1773 N N . SER A 1 260 ? 45.946 28.651 17.424 1.00 74.33 260 SER A N 1
ATOM 1774 C CA . SER A 1 260 ? 47.208 28.282 16.692 1.00 70.73 260 SER A CA 1
ATOM 1775 C C . SER A 1 260 ? 47.986 29.519 16.239 1.00 65.84 260 SER A C 1
ATOM 1776 O O . SER A 1 260 ? 47.361 30.534 15.892 1.00 63.33 260 SER A O 1
ATOM 1779 N N . THR A 1 261 ? 49.315 29.432 16.235 1.00 65.88 261 THR A N 1
ATOM 1780 C CA . THR A 1 261 ? 50.195 30.545 15.799 1.00 65.14 261 THR A CA 1
ATOM 1781 C C . THR A 1 261 ? 49.735 30.986 14.419 1.00 65.77 261 THR A C 1
ATOM 1782 O O . THR A 1 261 ? 49.493 32.179 14.194 1.00 63.06 261 THR A O 1
ATOM 1786 N N . SER A 1 262 ? 49.571 30.029 13.523 1.00 72.06 262 SER A N 1
ATOM 1787 C CA . SER A 1 262 ? 49.424 30.388 12.098 1.00 74.09 262 SER A CA 1
ATOM 1788 C C . SER A 1 262 ? 48.016 30.955 11.878 1.00 69.10 262 SER A C 1
ATOM 1789 O O . SER A 1 262 ? 47.894 31.904 11.099 1.00 75.30 262 SER A O 1
ATOM 1792 N N . SER A 1 263 ? 47.033 30.582 12.688 1.00 71.35 263 SER A N 1
ATOM 1793 C CA . SER A 1 263 ? 45.686 31.220 12.651 1.00 73.68 263 SER A CA 1
ATOM 1794 C C . SER A 1 263 ? 45.749 32.666 13.160 1.00 69.95 263 SER A C 1
ATOM 1795 O O . SER A 1 263 ? 44.878 33.470 12.766 1.00 72.07 263 SER A O 1
ATOM 1798 N N . VAL A 1 264 ? 46.768 33.028 13.934 1.00 68.43 264 VAL A N 1
ATOM 1799 C CA . VAL A 1 264 ? 46.914 34.428 14.439 1.00 69.84 264 VAL A CA 1
ATOM 1800 C C . VAL A 1 264 ? 47.580 35.269 13.354 1.00 66.96 264 VAL A C 1
ATOM 1801 O O . VAL A 1 264 ? 47.095 36.367 13.081 1.00 71.57 264 VAL A O 1
ATOM 1805 N N . ILE A 1 265 ? 48.655 34.742 12.769 1.00 68.19 265 ILE A N 1
ATOM 1806 C CA . ILE A 1 265 ? 49.353 35.345 11.599 1.00 63.69 265 ILE A CA 1
ATOM 1807 C C . ILE A 1 265 ? 48.330 35.590 10.488 1.00 63.40 265 ILE A C 1
ATOM 1808 O O . ILE A 1 265 ? 48.317 36.721 9.953 1.00 63.18 265 ILE A O 1
ATOM 1813 N N . TYR A 1 266 ? 47.434 34.641 10.208 1.00 63.78 266 TYR A N 1
ATOM 1814 C CA . TYR A 1 266 ? 46.464 34.833 9.098 1.00 68.29 266 TYR A CA 1
ATOM 1815 C C . TYR A 1 266 ? 45.626 36.075 9.380 1.00 65.34 266 TYR A C 1
ATOM 1816 O O . TYR A 1 266 ? 45.285 36.819 8.451 1.00 73.94 266 TYR A O 1
ATOM 1825 N N . LYS A 1 267 ? 45.311 36.297 10.645 1.00 66.78 267 LYS A N 1
ATOM 1826 C CA . LYS A 1 267 ? 44.410 37.391 11.076 1.00 66.57 267 LYS A CA 1
ATOM 1827 C C . LYS A 1 267 ? 45.087 38.749 10.876 1.00 62.34 267 LYS A C 1
ATOM 1828 O O . LYS A 1 267 ? 44.351 39.705 10.557 1.00 62.68 267 LYS A O 1
ATOM 1834 N N . ILE A 1 268 ? 46.398 38.856 11.109 1.00 58.49 268 ILE A N 1
ATOM 1835 C CA . ILE A 1 268 ? 47.079 40.180 11.202 1.00 63.50 268 ILE A CA 1
ATOM 1836 C C . ILE A 1 268 ? 47.969 40.424 9.983 1.00 65.97 268 ILE A C 1
ATOM 1837 O O . ILE A 1 268 ? 48.441 41.564 9.847 1.00 70.15 268 ILE A O 1
ATOM 1842 N N . ASN A 1 269 ? 48.214 39.394 9.173 1.00 70.84 269 ASN A N 1
ATOM 1843 C CA . ASN A 1 269 ? 49.005 39.476 7.919 1.00 67.98 269 ASN A CA 1
ATOM 1844 C C . ASN A 1 269 ? 48.217 40.232 6.854 1.00 67.66 269 ASN A C 1
ATOM 1845 O O . ASN A 1 269 ? 47.391 39.595 6.176 1.00 71.64 269 ASN A O 1
ATOM 1850 N N . LYS A 1 270 ? 48.525 41.519 6.735 1.00 64.04 270 LYS A N 1
ATOM 1851 C CA . LYS A 1 270 ? 47.807 42.574 5.982 1.00 65.93 270 LYS A CA 1
ATOM 1852 C C . LYS A 1 270 ? 48.857 43.522 5.404 1.00 72.15 270 LYS A C 1
ATOM 1853 O O . LYS A 1 270 ? 49.165 44.584 5.969 1.00 67.23 270 LYS A O 1
ATOM 1859 N N . PRO A 1 271 ? 49.507 43.114 4.294 1.00 75.10 271 PRO A N 1
ATOM 1860 C CA . PRO A 1 271 ? 50.556 43.934 3.702 1.00 73.74 271 PRO A CA 1
ATOM 1861 C C . PRO A 1 271 ? 49.988 45.232 3.096 1.00 68.54 271 PRO A C 1
ATOM 1862 O O . PRO A 1 271 ? 50.758 46.115 2.880 1.00 70.46 271 PRO A O 1
ATOM 1866 N N . ASN A 1 272 ? 48.670 45.380 2.980 1.00 70.26 272 ASN A N 1
ATOM 1867 C CA . ASN A 1 272 ? 48.017 46.678 2.632 1.00 79.34 272 ASN A CA 1
ATOM 1868 C C . ASN A 1 272 ? 48.359 47.761 3.672 1.00 78.52 272 ASN A C 1
ATOM 1869 O O . ASN A 1 272 ? 48.117 48.950 3.376 1.00 78.83 272 ASN A O 1
ATOM 1874 N N . LEU A 1 273 ? 48.799 47.372 4.878 1.00 74.37 273 LEU A N 1
ATOM 1875 C CA . LEU A 1 273 ? 48.993 48.302 6.018 1.00 69.59 273 LEU A CA 1
ATOM 1876 C C . LEU A 1 273 ? 50.466 48.650 6.126 1.00 64.43 273 LEU A C 1
ATOM 1877 O O . LEU A 1 273 ? 51.256 47.707 6.172 1.00 59.82 273 LEU A O 1
ATOM 1882 N N . ASP A 1 274 ? 50.782 49.941 6.241 1.00 63.61 274 ASP A N 1
ATOM 1883 C CA . ASP A 1 274 ? 52.182 50.405 6.347 1.00 66.73 274 ASP A CA 1
ATOM 1884 C C . ASP A 1 274 ? 52.765 49.678 7.554 1.00 68.61 274 ASP A C 1
ATOM 1885 O O . ASP A 1 274 ? 52.098 49.625 8.591 1.00 72.33 274 ASP A O 1
ATOM 1890 N N . ASP A 1 275 ? 53.899 49.021 7.362 1.00 68.35 275 ASP A N 1
ATOM 1891 C CA . ASP A 1 275 ? 54.767 48.552 8.462 1.00 68.25 275 ASP A CA 1
ATOM 1892 C C . ASP A 1 275 ? 53.978 47.687 9.443 1.00 67.52 275 ASP A C 1
ATOM 1893 O O . ASP A 1 275 ? 54.132 47.849 10.650 1.00 72.28 275 ASP A O 1
ATOM 1898 N N . TRP A 1 276 ? 53.188 46.760 8.944 1.00 62.05 276 TRP A N 1
ATOM 1899 C CA . TRP A 1 276 ? 52.189 46.077 9.781 1.00 61.85 276 TRP A CA 1
ATOM 1900 C C . TRP A 1 276 ? 52.791 45.231 10.915 1.00 61.44 276 TRP A C 1
ATOM 1901 O O . TRP A 1 276 ? 52.195 45.204 11.981 1.00 64.29 276 TRP A O 1
ATOM 1912 N N . GLU A 1 277 ? 53.905 44.553 10.710 1.00 66.21 277 GLU A N 1
ATOM 1913 C CA . GLU A 1 277 ? 54.559 43.716 11.749 1.00 63.30 277 GLU A CA 1
ATOM 1914 C C . GLU A 1 277 ? 54.897 44.551 12.971 1.00 65.42 277 GLU A C 1
ATOM 1915 O O . GLU A 1 277 ? 54.467 44.160 14.061 1.00 69.14 277 GLU A O 1
ATOM 1921 N N . ARG A 1 278 ? 55.625 45.649 12.810 1.00 66.78 278 ARG A N 1
ATOM 1922 C CA . ARG A 1 278 ? 56.134 46.426 13.976 1.00 64.20 278 ARG A CA 1
ATOM 1923 C C . ARG A 1 278 ? 55.034 47.310 14.582 1.00 62.87 278 ARG A C 1
ATOM 1924 O O . ARG A 1 278 ? 55.175 47.717 15.744 1.00 63.43 278 ARG A O 1
ATOM 1932 N N . LYS A 1 279 ? 53.932 47.557 13.889 1.00 60.77 279 LYS A N 1
ATOM 1933 C CA . LYS A 1 279 ? 52.855 48.393 14.461 1.00 60.99 279 LYS A CA 1
ATOM 1934 C C . LYS A 1 279 ? 51.666 47.531 14.912 1.00 65.02 279 LYS A C 1
ATOM 1935 O O . LYS A 1 279 ? 50.657 48.091 15.400 1.00 67.29 279 LYS A O 1
ATOM 1941 N N . THR A 1 280 ? 51.730 46.222 14.729 1.00 63.20 280 THR A N 1
ATOM 1942 C CA . THR A 1 280 ? 50.587 45.365 15.098 1.00 64.43 280 THR A CA 1
ATOM 1943 C C . THR A 1 280 ? 50.732 44.948 16.570 1.00 65.61 280 THR A C 1
ATOM 1944 O O . THR A 1 280 ? 51.839 44.561 17.020 1.00 63.88 280 THR A O 1
ATOM 1948 N N . ILE A 1 281 ? 49.638 45.045 17.308 1.00 64.84 281 ILE A N 1
ATOM 1949 C CA . ILE A 1 281 ? 49.536 44.565 18.712 1.00 63.88 281 ILE A CA 1
ATOM 1950 C C . ILE A 1 281 ? 48.484 43.461 18.731 1.00 61.92 281 ILE A C 1
ATOM 1951 O O . ILE A 1 281 ? 47.394 43.686 18.183 1.00 65.19 281 ILE A O 1
ATOM 1956 N N . ILE A 1 282 ? 48.807 42.309 19.314 1.00 60.87 282 ILE A N 1
ATOM 1957 C CA . ILE A 1 282 ? 47.819 41.209 19.456 1.00 63.16 282 ILE A CA 1
ATOM 1958 C C . ILE A 1 282 ? 47.516 41.041 20.942 1.00 69.81 282 ILE A C 1
ATOM 1959 O O . ILE A 1 282 ? 48.433 41.151 21.770 1.00 68.84 282 ILE A O 1
ATOM 1964 N N . THR A 1 283 ? 46.241 40.838 21.243 1.00 70.83 283 THR A N 1
ATOM 1965 C CA . THR A 1 283 ? 45.693 40.910 22.604 1.00 67.75 283 THR A CA 1
ATOM 1966 C C . THR A 1 283 ? 44.921 39.638 22.897 1.00 71.23 283 THR A C 1
ATOM 1967 O O . THR A 1 283 ? 44.303 39.015 21.990 1.00 66.48 283 THR A O 1
ATOM 1971 N N . VAL A 1 284 ? 44.948 39.310 24.170 1.00 76.14 284 VAL A N 1
ATOM 1972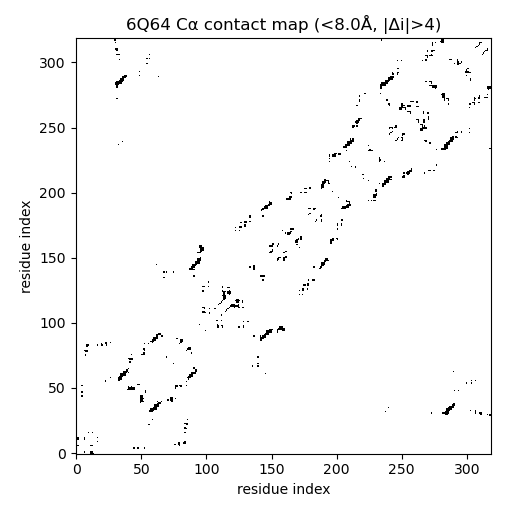 C CA . VAL A 1 284 ? 44.285 38.108 24.703 1.00 80.27 284 VAL A CA 1
ATOM 1973 C C . VAL A 1 284 ? 43.196 38.533 25.711 1.00 74.90 284 VAL A C 1
ATOM 1974 O O . VAL A 1 284 ? 43.135 39.745 26.083 1.00 67.65 284 VAL A O 1
ATOM 1978 N N . GLU A 1 285 ? 42.283 37.613 26.045 1.00 75.91 285 GLU A N 1
ATOM 1979 C CA . GLU A 1 285 ? 41.000 37.955 26.725 1.00 81.95 285 GLU A CA 1
ATOM 1980 C C . GLU A 1 285 ? 41.094 37.524 28.191 1.00 80.64 285 GLU A C 1
ATOM 1981 O O . GLU A 1 285 ? 41.072 36.307 28.474 1.00 81.77 285 GLU A O 1
ATOM 1987 N N . PHE A 1 286 ? 41.214 38.516 29.071 1.00 78.82 286 PHE A N 1
ATOM 1988 C CA . PHE A 1 286 ? 41.687 38.342 30.467 1.00 84.63 286 PHE A CA 1
ATOM 1989 C C . PHE A 1 286 ? 40.523 38.434 31.465 1.00 89.26 286 PHE A C 1
ATOM 1990 O O . PHE A 1 286 ? 40.680 37.902 32.572 1.00 92.38 286 PHE A O 1
ATOM 1998 N N . GLU A 1 287 ? 39.388 39.022 31.070 1.00 90.42 287 GLU A N 1
ATOM 1999 C CA . GLU A 1 287 ? 38.081 38.842 31.753 1.00 89.98 287 GLU A CA 1
ATOM 2000 C C . GLU A 1 287 ? 37.849 37.341 31.981 1.00 89.61 287 GLU A C 1
ATOM 2001 O O . GLU A 1 287 ? 37.410 36.980 33.065 1.00 95.69 287 GLU A O 1
ATOM 2007 N N . GLN A 1 288 ? 38.252 36.471 31.063 1.00 94.77 288 GLN A N 1
ATOM 2008 C CA . GLN A 1 288 ? 38.010 35.009 31.187 1.00 97.24 288 GLN A CA 1
ATOM 2009 C C . GLN A 1 288 ? 39.299 34.195 31.375 1.00 92.53 288 GLN A C 1
ATOM 2010 O O . GLN A 1 288 ? 39.194 33.079 31.869 1.00 95.59 288 GLN A O 1
ATOM 2016 N N . GLY A 1 289 ? 40.465 34.697 30.977 1.00 83.65 289 GLY A N 1
ATOM 2017 C CA . GLY A 1 289 ? 41.681 33.867 30.902 1.00 79.92 289 GLY A CA 1
ATOM 2018 C C . GLY A 1 289 ? 42.817 34.395 31.752 1.00 78.35 289 GLY A C 1
ATOM 2019 O O . GLY A 1 289 ? 43.929 33.831 31.640 1.00 75.34 289 GLY A O 1
ATOM 2020 N N . TRP A 1 290 ? 42.537 35.379 32.622 1.00 81.11 290 TRP A N 1
ATOM 2021 C CA . TRP A 1 290 ? 43.518 35.949 33.586 1.00 78.64 290 TRP A CA 1
ATOM 2022 C C . TRP A 1 290 ? 44.191 34.815 34.349 1.00 77.48 290 TRP A C 1
ATOM 2023 O O . TRP A 1 290 ? 45.384 34.932 34.643 1.00 79.89 290 TRP A O 1
ATOM 2034 N N . LYS A 1 291 ? 43.450 33.763 34.680 1.00 82.61 291 LYS A N 1
ATOM 2035 C CA . LYS A 1 291 ? 44.012 32.695 35.540 1.00 90.49 291 LYS A CA 1
ATOM 2036 C C . LYS A 1 291 ? 45.096 31.966 34.765 1.00 87.33 291 LYS A C 1
ATOM 2037 O O . LYS A 1 291 ? 46.076 31.561 35.382 1.00 86.27 291 LYS A O 1
ATOM 2043 N N . THR A 1 292 ? 44.902 31.822 33.455 1.00 89.66 292 THR A N 1
ATOM 2044 C CA . THR A 1 292 ? 45.543 30.765 32.630 1.00 86.13 292 THR A CA 1
ATOM 2045 C C . THR A 1 292 ? 46.441 31.369 31.547 1.00 79.98 292 THR A C 1
ATOM 2046 O O . THR A 1 292 ? 47.119 30.572 30.870 1.00 82.67 292 THR A O 1
ATOM 2050 N N . GLY A 1 293 ? 46.487 32.695 31.414 1.00 76.20 293 GLY A N 1
ATOM 2051 C CA . 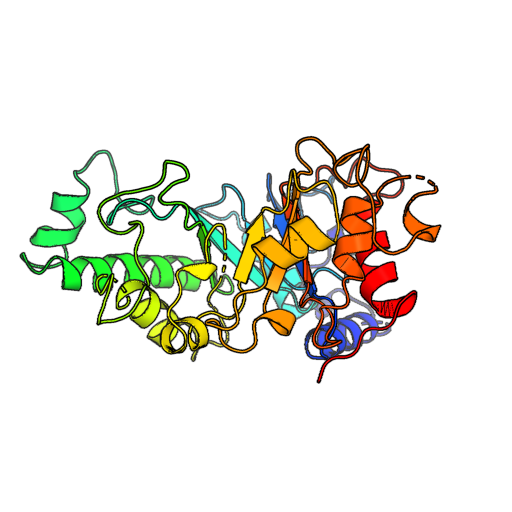GLY A 1 293 ? 47.228 33.374 30.327 1.00 80.25 293 GLY A CA 1
ATOM 2052 C C . GLY A 1 293 ? 46.589 33.096 28.975 1.00 76.64 293 GLY A C 1
ATOM 2053 O O . GLY A 1 293 ? 47.231 32.472 28.111 1.00 82.18 293 GLY A O 1
ATOM 2054 N N . GLY A 1 294 ? 45.316 33.460 28.874 1.00 79.43 294 GLY A N 1
ATOM 2055 C CA . GLY A 1 294 ? 44.381 33.136 27.784 1.00 82.15 294 GLY A CA 1
ATOM 2056 C C . GLY A 1 294 ? 44.005 31.670 27.774 1.00 81.02 294 GLY A C 1
ATOM 2057 O O . GLY A 1 294 ? 44.123 31.051 28.822 1.00 80.17 294 GLY A O 1
ATOM 2058 N N . ILE A 1 295 ? 43.635 31.148 26.603 1.00 78.87 295 ILE A N 1
ATOM 2059 C CA . ILE A 1 295 ? 42.939 29.844 26.433 1.00 82.30 295 ILE A CA 1
ATOM 2060 C C . ILE A 1 295 ? 43.876 28.709 26.852 1.00 80.68 295 ILE A C 1
ATOM 2061 O O . ILE A 1 295 ? 45.108 28.894 26.838 1.00 78.46 295 ILE A O 1
ATOM 2066 N N . THR A 1 296 ? 43.306 27.560 27.179 1.00 82.70 296 THR A N 1
ATOM 2067 C CA . THR A 1 296 ? 44.056 26.447 27.803 1.00 90.74 296 THR A CA 1
ATOM 2068 C C . THR A 1 296 ? 44.473 25.428 26.746 1.00 96.04 296 THR A C 1
ATOM 2069 O O . THR A 1 296 ? 45.350 24.593 27.060 1.00 103.36 296 THR A O 1
ATOM 2073 N N . TYR A 1 297 ? 43.844 25.521 25.567 1.00 95.67 297 TYR A N 1
ATOM 2074 C CA . TYR A 1 297 ? 43.947 24.585 24.418 1.00 93.53 297 TYR A CA 1
ATOM 2075 C C . TYR A 1 297 ? 44.629 25.257 23.222 1.00 89.05 297 TYR A C 1
ATOM 2076 O O . TYR A 1 297 ? 44.282 24.957 22.094 1.00 93.58 297 TYR A O 1
ATOM 2085 N N . TYR A 1 298 ? 45.570 26.160 23.458 1.00 87.95 298 TYR A N 1
ATOM 2086 C CA . TYR A 1 298 ? 46.380 26.803 22.395 1.00 84.26 298 TYR A CA 1
ATOM 2087 C C . TYR A 1 298 ? 47.523 25.870 22.022 1.00 86.89 298 TYR A C 1
ATOM 2088 O O . TYR A 1 298 ? 47.959 25.072 22.895 1.00 85.02 298 TYR A O 1
ATOM 2097 N N . THR A 1 299 ? 47.932 25.964 20.750 1.00 86.79 299 THR A N 1
ATOM 2098 C CA . THR A 1 299 ? 49.125 25.301 20.166 1.00 84.98 299 THR A CA 1
ATOM 2099 C C . THR A 1 299 ? 50.035 26.366 19.567 1.00 83.43 299 THR A C 1
ATOM 2100 O O . THR A 1 299 ? 49.570 27.085 18.669 1.00 84.19 299 THR A O 1
ATOM 2104 N N . SER A 1 300 ? 51.250 26.474 20.109 1.00 82.83 300 SER A N 1
ATOM 2105 C CA . SER A 1 300 ? 52.309 27.411 19.665 1.00 78.46 300 SER A CA 1
ATOM 2106 C C . SER A 1 300 ? 53.170 26.704 18.634 1.00 73.64 300 SER A C 1
ATOM 2107 O O . SER A 1 300 ? 53.318 25.487 18.711 1.00 70.38 300 SER A O 1
ATOM 2110 N N . VAL A 1 301 ? 53.799 27.510 17.799 1.00 73.62 301 VAL A N 1
ATOM 2111 C CA . VAL A 1 301 ? 54.790 27.100 16.763 1.00 80.85 301 VAL A CA 1
ATOM 2112 C C . VAL A 1 301 ? 56.138 26.858 17.463 1.00 75.99 301 VAL A C 1
ATOM 2113 O O . VAL A 1 301 ? 57.126 26.476 16.821 1.00 74.78 301 VAL A O 1
ATOM 2117 N N . ARG A 1 302 ? 56.179 27.147 18.756 1.00 77.45 302 ARG A N 1
ATOM 2118 C CA . ARG A 1 302 ? 57.343 26.857 19.625 1.00 79.86 302 ARG A CA 1
ATOM 2119 C C . ARG A 1 302 ? 56.963 25.664 20.484 1.00 83.06 302 ARG A C 1
ATOM 2120 O O . ARG A 1 302 ? 56.137 25.775 21.377 1.00 86.14 302 ARG A O 1
ATOM 2128 N N . PRO A 1 303 ? 57.480 24.461 20.191 1.00 87.04 303 PRO A N 1
ATOM 2129 C CA . PRO A 1 303 ? 57.005 23.274 20.895 1.00 86.98 303 PRO A CA 1
ATOM 2130 C C . PRO A 1 303 ? 57.203 23.463 22.407 1.00 83.91 303 PRO A C 1
ATOM 2131 O O . PRO A 1 303 ? 56.289 23.204 23.129 1.00 87.14 303 PRO A O 1
ATOM 2135 N N . GLU A 1 304 ? 58.342 24.006 22.835 1.00 79.19 304 GLU A N 1
ATOM 2136 C CA . GLU A 1 304 ? 58.686 24.131 24.276 1.00 78.47 304 GLU A CA 1
ATOM 2137 C C . GLU A 1 304 ? 57.640 24.975 25.026 1.00 77.75 304 GLU A C 1
ATOM 2138 O O . GLU A 1 304 ? 57.399 24.698 26.195 1.00 85.54 304 GLU A O 1
ATOM 2144 N N . LEU A 1 305 ? 56.984 25.926 24.375 1.00 76.88 305 LEU A N 1
ATOM 2145 C CA . LEU A 1 305 ? 55.875 26.706 24.989 1.00 77.02 305 LEU A CA 1
ATOM 2146 C C . LEU A 1 305 ? 54.647 25.827 25.292 1.00 82.77 305 LEU A C 1
ATOM 2147 O O . LEU A 1 305 ? 53.814 26.292 26.063 1.00 86.22 305 LEU A O 1
ATOM 2152 N N . ASN A 1 306 ? 54.480 24.644 24.687 1.00 83.61 306 ASN A N 1
ATOM 2153 C CA . ASN A 1 306 ? 53.201 23.878 24.798 1.00 87.90 306 ASN A CA 1
ATOM 2154 C C . ASN A 1 306 ? 53.204 22.950 26.034 1.00 88.77 306 ASN A C 1
ATOM 2155 O O . ASN A 1 306 ? 52.147 22.402 26.367 1.00 83.95 306 ASN A O 1
ATOM 2160 N N . SER A 1 307 ? 54.344 22.783 26.696 1.00 92.47 307 SER A N 1
ATOM 2161 C CA . SER A 1 307 ? 54.468 22.050 27.983 1.00 102.00 307 SER A CA 1
ATOM 2162 C C . SER A 1 307 ? 54.122 22.952 29.176 1.00 100.44 307 SER A C 1
ATOM 2163 O O . SER A 1 307 ? 54.119 22.469 30.305 1.00 99.50 307 SER A O 1
ATOM 2174 N N . GLU A 1 309 ? 51.770 26.332 30.945 1.00 97.28 309 GLU A N 1
ATOM 2175 C CA . GLU A 1 309 ? 50.494 27.029 30.965 1.00 92.56 309 GLU A CA 1
ATOM 2176 C C . GLU A 1 309 ? 50.718 28.459 30.444 1.00 86.67 309 GLU A C 1
ATOM 2177 O O . GLU A 1 309 ? 51.834 28.994 30.651 1.00 79.48 309 GLU A O 1
ATOM 2183 N N . GLY A 1 310 ? 49.715 29.070 29.808 1.00 83.57 310 GLY A N 1
ATOM 2184 C CA . GLY A 1 310 ? 49.799 30.471 29.319 1.00 85.57 310 GLY A CA 1
ATOM 2185 C C . GLY A 1 310 ? 50.457 30.615 27.933 1.00 85.58 310 GLY A C 1
ATOM 2186 O O . GLY A 1 310 ? 50.988 31.739 27.598 1.00 72.69 310 GLY A O 1
ATOM 2187 N N . ASN A 1 311 ? 50.422 29.549 27.121 1.00 81.65 311 ASN A N 1
ATOM 2188 C CA . ASN A 1 311 ? 51.208 29.466 25.864 1.00 76.89 311 ASN A CA 1
ATOM 2189 C C . ASN A 1 311 ? 50.612 30.420 24.805 1.00 69.57 311 ASN A C 1
ATOM 2190 O O . ASN A 1 311 ? 51.403 30.918 24.029 1.00 72.72 311 ASN A O 1
ATOM 2195 N N . GLN A 1 312 ? 49.323 30.770 24.848 1.00 67.97 312 GLN A N 1
ATOM 2196 C CA . GLN A 1 312 ? 48.708 31.842 24.007 1.00 66.35 312 GLN A CA 1
ATOM 2197 C C . GLN A 1 312 ? 49.509 33.121 24.219 1.00 65.37 312 GLN A C 1
ATOM 2198 O O . GLN A 1 312 ? 50.196 33.540 23.290 1.00 71.46 312 GLN A O 1
ATOM 2204 N N . ILE A 1 313 ? 49.484 33.729 25.395 1.00 70.49 313 ILE A N 1
ATOM 2205 C CA . ILE A 1 313 ? 50.130 35.068 25.586 1.00 69.00 313 ILE A CA 1
ATOM 2206 C C . ILE A 1 313 ? 51.649 34.980 25.349 1.00 67.25 313 ILE A C 1
ATOM 2207 O O . ILE A 1 313 ? 52.286 36.003 25.021 1.00 68.80 313 ILE A O 1
ATOM 2212 N N . LEU A 1 314 ? 52.264 33.823 25.507 1.00 68.20 314 LEU A N 1
ATOM 2213 C CA . LEU A 1 314 ? 53.744 33.800 25.423 1.00 70.22 314 LEU A CA 1
ATOM 2214 C C . LEU A 1 314 ? 54.116 33.653 23.959 1.00 75.84 314 LEU A C 1
ATOM 2215 O O . LEU A 1 314 ? 55.153 34.225 23.569 1.00 78.02 314 LEU A O 1
ATOM 2220 N N . ASP A 1 315 ? 53.304 32.892 23.210 1.00 71.69 315 ASP A N 1
ATOM 2221 C CA . ASP A 1 315 ? 53.461 32.758 21.750 1.00 66.78 315 ASP A CA 1
ATOM 2222 C C . ASP A 1 315 ? 53.352 34.153 21.157 1.00 64.49 315 ASP A C 1
ATOM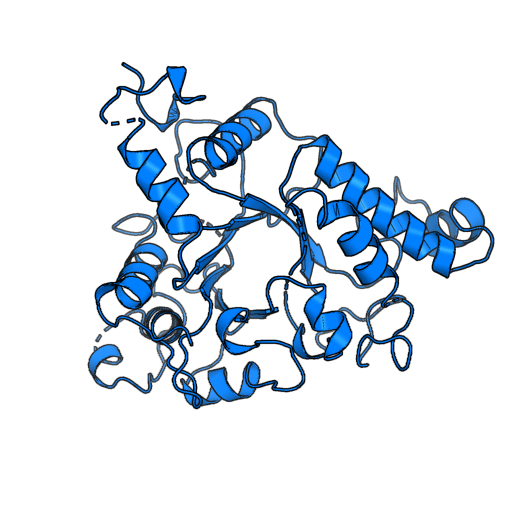 2223 O O . ASP A 1 315 ? 54.238 34.543 20.365 1.00 66.48 315 ASP A O 1
ATOM 2228 N N . TYR A 1 316 ? 52.321 34.889 21.567 1.00 61.05 316 TYR A N 1
ATOM 2229 C CA . TYR A 1 316 ? 52.061 36.245 21.028 1.00 59.56 316 TYR A CA 1
ATOM 2230 C C . TYR A 1 316 ? 53.315 37.105 21.237 1.00 61.91 316 TYR A C 1
ATOM 2231 O O . TYR A 1 316 ? 53.871 37.713 20.327 1.00 60.94 316 TYR A O 1
ATOM 2240 N N . ALA A 1 317 ? 53.809 37.141 22.454 1.00 68.99 317 ALA A N 1
ATOM 2241 C CA . ALA A 1 317 ? 54.903 38.069 22.806 1.00 68.62 317 ALA A CA 1
ATOM 2242 C C . ALA A 1 317 ? 56.146 37.730 21.991 1.00 61.55 317 ALA A C 1
ATOM 2243 O O . ALA A 1 317 ? 56.951 38.642 21.833 1.00 63.51 317 ALA A O 1
ATOM 2245 N N . THR A 1 318 ? 56.322 36.473 21.579 1.00 55.12 318 THR A N 1
ATOM 2246 C CA . THR A 1 318 ? 57.579 36.007 20.946 1.00 60.77 318 THR A CA 1
ATOM 2247 C C . THR A 1 318 ? 57.364 35.754 19.440 1.00 61.03 318 THR A C 1
ATOM 2248 O O . THR A 1 318 ? 58.243 35.070 18.856 1.00 56.06 318 THR A O 1
ATOM 2252 N N . LEU A 1 319 ? 56.270 36.283 18.867 1.00 56.88 319 LEU A N 1
ATOM 2253 C CA . LEU A 1 319 ? 55.755 35.934 17.516 1.00 59.67 319 LEU A CA 1
ATOM 2254 C C . LEU A 1 319 ? 56.678 36.525 16.462 1.00 62.44 319 LEU A C 1
ATOM 2255 O O . LEU A 1 319 ? 56.662 37.764 16.318 1.00 64.27 319 LEU A O 1
ATOM 2260 N N . ASP A 1 320 ? 57.499 35.671 15.842 1.00 63.21 320 ASP A N 1
ATOM 2261 C CA . ASP A 1 320 ? 58.349 35.978 14.665 1.00 60.07 320 ASP A CA 1
ATOM 2262 C C . ASP A 1 320 ? 57.443 35.835 13.461 1.00 55.90 320 ASP A C 1
ATOM 2263 O O . ASP A 1 320 ? 56.947 34.753 13.270 1.00 58.78 320 ASP A O 1
ATOM 2268 N N . LEU A 1 321 ? 57.146 36.915 12.757 1.00 61.05 321 LEU A N 1
ATOM 2269 C CA . LEU A 1 321 ? 56.318 36.885 11.506 1.00 62.11 321 LEU A CA 1
ATOM 2270 C C . LEU A 1 321 ? 57.083 36.338 10.311 1.00 57.67 321 LEU A C 1
ATOM 2271 O O . LEU A 1 321 ? 58.281 36.121 10.375 1.00 60.81 321 LEU A O 1
ATOM 2276 N N . PRO A 1 322 ? 56.425 36.007 9.180 1.00 67.40 322 PRO A N 1
ATOM 2277 C CA . PRO A 1 322 ? 57.099 35.254 8.106 1.00 63.32 322 PRO A CA 1
ATOM 2278 C C . PRO A 1 322 ? 58.280 36.063 7.539 1.00 62.25 322 PRO A C 1
ATOM 2279 O O . PRO A 1 322 ? 59.275 35.488 7.218 1.00 64.79 322 PRO A O 1
ATOM 2283 N N . SER A 1 323 ? 58.154 37.390 7.555 1.00 63.11 323 SER A N 1
ATOM 2284 C CA . SER A 1 323 ? 59.257 38.318 7.196 1.00 60.92 323 SER A CA 1
ATOM 2285 C C . SER A 1 323 ? 60.460 38.135 8.110 1.00 60.84 323 SER A C 1
ATOM 2286 O O . SER A 1 323 ? 61.497 38.562 7.719 1.00 63.31 323 SER A O 1
ATOM 2289 N N . GLY A 1 324 ? 60.287 37.600 9.316 1.00 67.80 324 GLY A N 1
ATOM 2290 C CA . GLY A 1 324 ? 61.345 37.461 10.333 1.00 69.63 324 GLY A CA 1
ATOM 2291 C C . GLY A 1 324 ? 61.229 38.533 11.415 1.00 68.93 324 GLY A C 1
ATOM 2292 O O . GLY A 1 324 ? 61.951 38.488 12.401 1.00 68.73 324 GLY A O 1
ATOM 2293 N N . LYS A 1 325 ? 60.372 39.507 11.220 1.00 66.07 325 LYS A N 1
ATOM 2294 C CA . LYS A 1 325 ? 60.219 40.613 12.182 1.00 65.63 325 LYS A CA 1
ATOM 2295 C C . LYS A 1 325 ? 59.340 40.174 13.344 1.00 65.14 325 LYS A C 1
ATOM 2296 O O . LYS A 1 325 ? 58.508 39.250 13.199 1.00 64.26 325 LYS A O 1
ATOM 2302 N N . ARG A 1 326 ? 59.526 40.862 14.459 1.00 63.77 326 ARG A N 1
ATOM 2303 C CA . ARG A 1 326 ? 58.882 40.515 15.737 1.00 63.55 326 ARG A CA 1
ATOM 2304 C C . ARG A 1 326 ? 57.645 41.400 15.798 1.00 60.60 326 ARG A C 1
ATOM 2305 O O . ARG A 1 326 ? 57.726 42.593 15.387 1.00 61.81 326 ARG A O 1
ATOM 2313 N N . ILE A 1 327 ? 56.539 40.806 16.222 1.00 58.29 327 ILE A N 1
ATOM 2314 C CA . ILE A 1 327 ? 55.264 41.526 16.461 1.00 59.37 327 ILE A CA 1
ATOM 2315 C C . ILE A 1 327 ? 55.622 42.783 17.217 1.00 56.99 327 ILE A C 1
ATOM 2316 O O . ILE A 1 327 ? 56.598 42.754 17.911 1.00 62.08 327 ILE A O 1
ATOM 2321 N N . GLY A 1 328 ? 54.813 43.810 17.097 1.00 61.04 328 GLY A N 1
ATOM 2322 C CA . GLY A 1 328 ? 55.083 45.131 17.669 1.00 63.96 328 GLY A CA 1
ATOM 2323 C C . GLY A 1 328 ? 54.754 45.179 19.142 1.00 66.76 328 GLY A C 1
ATOM 2324 O O . GLY A 1 328 ? 55.335 46.043 19.819 1.00 65.05 328 GLY A O 1
ATOM 2325 N N . GLY A 1 329 ? 53.799 44.356 19.580 1.00 62.75 329 GLY A N 1
ATOM 2326 C CA . GLY A 1 329 ? 53.433 44.252 20.988 1.00 61.64 329 GLY A CA 1
ATOM 2327 C C . GLY A 1 329 ? 52.304 43.284 21.289 1.00 63.34 329 GLY A C 1
ATOM 2328 O O . GLY A 1 329 ? 51.663 42.754 20.380 1.00 69.11 329 GLY A O 1
ATOM 2329 N N . ILE A 1 330 ? 52.057 43.094 22.581 1.00 63.65 330 ILE A N 1
ATOM 2330 C CA . ILE A 1 330 ? 50.939 42.277 23.115 1.00 66.09 330 ILE A CA 1
ATOM 2331 C C . ILE A 1 330 ? 50.216 43.096 24.178 1.00 63.11 330 ILE A C 1
ATOM 2332 O O . ILE A 1 330 ? 50.809 44.068 24.678 1.00 65.39 330 ILE A O 1
ATOM 2337 N N . GLY A 1 331 ? 48.986 42.696 24.473 1.00 59.48 331 GLY A N 1
ATOM 2338 C CA . GLY A 1 331 ? 48.134 43.292 25.507 1.00 64.75 331 GLY A CA 1
ATOM 2339 C C . GLY A 1 331 ? 47.064 42.324 26.002 1.00 64.18 331 GLY A C 1
ATOM 2340 O O . GLY A 1 331 ? 46.868 41.247 25.431 1.00 62.34 331 GLY A O 1
ATOM 2341 N N . THR A 1 332 ? 46.350 42.734 27.035 1.00 67.24 332 THR A N 1
ATOM 2342 C CA . THR A 1 332 ? 45.298 41.938 27.690 1.00 65.91 332 THR A CA 1
ATOM 2343 C C . THR A 1 332 ? 44.072 42.822 27.806 1.00 67.05 332 THR A C 1
ATOM 2344 O O . THR A 1 332 ? 44.233 44.033 28.025 1.00 63.23 332 THR A O 1
ATOM 2348 N N . TYR A 1 333 ? 42.908 42.238 27.552 1.00 75.54 333 TYR A N 1
ATOM 2349 C CA . TYR A 1 333 ? 41.583 42.870 27.776 1.00 77.22 333 TYR A CA 1
ATOM 2350 C C . TYR A 1 333 ? 41.238 42.669 29.249 1.00 79.25 333 TYR A C 1
ATOM 2351 O O . TYR A 1 333 ? 41.254 41.507 29.703 1.00 73.21 333 TYR A O 1
ATOM 2360 N N . HIS A 1 334 ? 40.953 43.771 29.950 1.00 87.70 334 HIS A N 1
ATOM 2361 C CA . HIS A 1 334 ? 40.774 43.810 31.422 1.00 92.39 334 HIS A CA 1
ATOM 2362 C C . HIS A 1 334 ? 42.077 43.290 32.024 1.00 88.30 334 HIS A C 1
ATOM 2363 O O . HIS A 1 334 ? 42.109 42.229 32.647 1.00 86.86 334 HIS A O 1
ATOM 2378 N N . GLU A 1 336 ? 43.795 44.285 34.400 1.00 87.27 336 GLU A N 1
ATOM 2379 C CA . GLU A 1 336 ? 43.832 44.315 35.858 1.00 87.25 336 GLU A CA 1
ATOM 2380 C C . GLU A 1 336 ? 43.378 42.994 36.500 1.00 84.58 336 GLU A C 1
ATOM 2381 O O . GLU A 1 336 ? 43.722 42.793 37.659 1.00 85.81 336 GLU A O 1
ATOM 2387 N N . TYR A 1 337 ? 42.696 42.098 35.786 1.00 84.54 337 TYR A N 1
ATOM 2388 C CA . TYR A 1 337 ? 42.280 40.764 36.306 1.00 85.13 337 TYR A CA 1
ATOM 2389 C C . TYR A 1 337 ? 43.501 39.848 36.486 1.00 80.92 337 TYR A C 1
ATOM 2390 O O . TYR A 1 337 ? 43.310 38.730 36.982 1.00 87.73 337 TYR A O 1
ATOM 2399 N N . ASP A 1 338 ? 44.689 40.309 36.086 1.00 75.41 338 ASP A N 1
ATOM 2400 C CA . ASP A 1 338 ? 45.992 39.595 36.183 1.00 76.91 338 ASP A CA 1
ATOM 2401 C C . ASP A 1 338 ? 46.635 39.932 37.536 1.00 77.43 338 ASP A C 1
ATOM 2402 O O . ASP A 1 338 ? 47.608 39.236 37.949 1.00 72.12 338 ASP A O 1
ATOM 2407 N N . TYR A 1 339 ? 46.159 41.011 38.155 1.00 77.97 339 TYR A N 1
ATOM 2408 C CA . TYR A 1 339 ? 46.635 41.486 39.472 1.00 79.34 339 TYR A CA 1
ATOM 2409 C C . TYR A 1 339 ? 46.397 40.416 40.538 1.00 78.32 339 TYR A C 1
ATOM 2410 O O . TYR A 1 339 ? 47.322 40.070 41.252 1.00 78.72 339 TYR A O 1
ATOM 2419 N N . PRO A 1 340 ? 45.189 39.857 40.742 1.00 82.03 340 PRO A N 1
ATOM 2420 C CA . PRO A 1 340 ? 45.010 38.863 41.793 1.00 84.23 340 PRO A CA 1
ATOM 2421 C C . PRO A 1 340 ? 45.920 37.646 41.605 1.00 82.08 340 PRO A C 1
ATOM 2422 O O . PRO A 1 340 ? 45.881 36.778 42.419 1.00 90.01 340 PRO A O 1
ATOM 2426 N N . ASN A 1 341 ? 46.690 37.579 40.532 1.00 78.41 341 ASN A N 1
ATOM 2427 C CA . ASN A 1 341 ? 47.544 36.389 40.262 1.00 81.37 341 ASN A CA 1
ATOM 2428 C C . ASN A 1 341 ? 48.751 36.392 41.217 1.00 79.85 341 ASN A C 1
ATOM 2429 O O . ASN A 1 341 ? 49.042 37.421 41.832 1.00 72.26 341 ASN A O 1
ATOM 2434 N N . ASP A 1 342 ? 49.497 35.290 41.216 1.00 81.84 342 ASP A N 1
ATOM 2435 C CA . ASP A 1 342 ? 50.753 35.136 41.977 1.00 80.62 342 ASP A CA 1
ATOM 2436 C C . ASP A 1 342 ? 51.847 34.781 40.980 1.00 76.01 342 ASP A C 1
ATOM 2437 O O . ASP A 1 342 ? 51.896 33.644 40.459 1.00 75.90 342 ASP A O 1
ATOM 2442 N N . PRO A 1 343 ? 52.774 35.731 40.731 1.00 71.66 343 PRO A N 1
ATOM 2443 C CA . PRO A 1 343 ? 52.688 37.087 41.270 1.00 70.70 343 PRO A CA 1
ATOM 2444 C C . PRO A 1 343 ? 51.625 37.943 40.626 1.00 73.26 343 PRO A C 1
ATOM 2445 O O . PRO A 1 343 ? 51.156 37.586 39.562 1.00 78.78 343 PRO A O 1
ATOM 2449 N N . PRO A 1 344 ? 51.329 39.154 41.145 1.00 77.03 344 PRO A N 1
ATOM 2450 C CA . PRO A 1 344 ? 50.423 40.074 40.463 1.00 77.13 344 PRO A CA 1
ATOM 2451 C C . PRO A 1 344 ? 51.009 40.485 39.108 1.00 74.60 344 PRO A C 1
ATOM 2452 O O . PRO A 1 344 ? 52.219 40.753 39.076 1.00 73.32 344 PRO A O 1
ATOM 2456 N N . TYR A 1 345 ? 50.135 40.544 38.085 1.00 75.10 345 TYR A N 1
ATOM 2457 C CA . TYR A 1 345 ? 50.431 40.778 36.638 1.00 77.75 345 TYR A CA 1
ATOM 2458 C C . TYR A 1 345 ? 51.366 39.670 36.104 1.00 72.72 345 TYR A C 1
ATOM 2459 O O . TYR A 1 345 ? 52.264 39.902 35.256 1.00 66.75 345 TYR A O 1
ATOM 2468 N N . LYS A 1 346 ? 51.110 38.453 36.572 1.00 72.17 346 LYS A N 1
ATOM 2469 C CA . LYS A 1 346 ? 51.954 37.268 36.307 1.00 73.99 346 LYS A CA 1
ATOM 2470 C C . LYS A 1 346 ? 52.206 37.198 34.803 1.00 75.56 346 LYS A C 1
ATOM 2471 O O . LYS A 1 346 ? 53.382 37.157 34.385 1.00 73.54 346 LYS A O 1
ATOM 2477 N N . TRP A 1 347 ? 51.114 37.163 34.045 1.00 74.75 347 TRP A N 1
ATOM 2478 C CA . TRP A 1 347 ? 51.115 36.726 32.631 1.00 73.68 347 TRP A CA 1
ATOM 2479 C C . TRP A 1 347 ? 51.680 37.848 31.772 1.00 73.68 347 TRP A C 1
ATOM 2480 O O . TRP A 1 347 ? 52.653 37.624 31.043 1.00 69.45 347 TRP A O 1
ATOM 2491 N N . LEU A 1 348 ? 51.143 39.050 31.915 1.00 72.22 348 LEU A N 1
ATOM 2492 C CA . LEU A 1 348 ? 51.716 40.200 31.187 1.00 71.19 348 LEU A CA 1
ATOM 2493 C C . LEU A 1 348 ? 53.235 40.301 31.446 1.00 70.57 348 LEU A C 1
ATOM 2494 O O . LEU A 1 348 ? 53.985 40.438 30.473 1.00 75.71 348 LEU A O 1
ATOM 2499 N N . ARG A 1 349 ? 53.702 40.225 32.692 1.00 73.79 349 ARG A N 1
ATOM 2500 C CA . ARG A 1 349 ? 55.142 40.440 33.029 1.00 71.86 349 ARG A CA 1
ATOM 2501 C C . ARG A 1 349 ? 56.024 39.358 32.373 1.00 66.37 349 ARG A C 1
ATOM 2502 O O . ARG A 1 349 ? 57.154 39.656 31.859 1.00 61.75 349 ARG A O 1
ATOM 2510 N N . LYS A 1 350 ? 55.550 38.125 32.478 1.00 60.05 350 LYS A N 1
ATOM 2511 C CA . LYS A 1 350 ? 56.222 36.953 31.911 1.00 63.81 350 LYS A CA 1
ATOM 2512 C C . LYS A 1 350 ? 56.283 37.144 30.395 1.00 66.03 350 LYS A C 1
ATOM 2513 O O . LYS A 1 350 ? 57.384 37.034 29.819 1.00 69.59 350 LYS A O 1
ATOM 2519 N N . ALA A 1 351 ? 55.135 37.426 29.781 1.00 66.56 351 ALA A N 1
ATOM 2520 C CA . ALA A 1 351 ? 55.001 37.587 28.319 1.00 63.34 351 ALA A CA 1
ATOM 2521 C C . ALA A 1 351 ? 56.062 38.581 27.858 1.00 62.08 351 ALA A C 1
ATOM 2522 O O . ALA A 1 351 ? 56.900 38.183 27.049 1.00 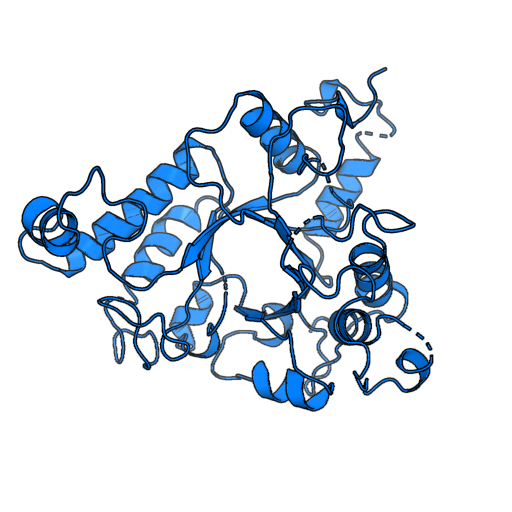64.61 351 ALA A O 1
ATOM 2524 N N . LEU A 1 352 ? 56.119 39.778 28.440 1.00 59.95 352 LEU A N 1
ATOM 2525 C CA . LEU A 1 352 ? 57.097 40.825 28.015 1.00 59.14 352 LEU A CA 1
ATOM 2526 C C . LEU A 1 352 ? 58.528 40.402 28.323 1.00 60.47 352 LEU A C 1
ATOM 2527 O O . LEU A 1 352 ? 59.422 40.883 27.643 1.00 68.18 352 LEU A O 1
ATOM 2532 N N . TYR A 1 353 ? 58.728 39.508 29.279 1.00 59.17 353 TYR A N 1
ATOM 2533 C CA . TYR A 1 353 ? 60.070 38.997 29.613 1.00 58.94 353 TYR A CA 1
ATOM 2534 C C . TYR A 1 353 ? 60.465 38.021 28.504 1.00 60.25 353 TYR A C 1
ATOM 2535 O O . TYR A 1 353 ? 61.634 37.998 28.061 1.00 68.01 353 TYR A O 1
ATOM 2544 N N . PHE A 1 354 ? 59.498 37.215 28.066 1.00 61.89 354 PHE A N 1
ATOM 2545 C CA . PHE A 1 354 ? 59.674 36.237 26.952 1.00 63.36 354 PHE A CA 1
ATOM 2546 C C . PHE A 1 354 ? 59.941 37.028 25.645 1.00 59.82 354 PHE A C 1
ATOM 2547 O O . PHE A 1 354 ? 60.979 36.847 25.037 1.00 57.49 354 PHE A O 1
ATOM 2555 N N . GLY A 1 355 ? 59.116 38.019 25.333 1.00 57.28 355 GLY A N 1
ATOM 2556 C CA . GLY A 1 355 ? 59.221 38.828 24.111 1.00 60.26 355 GLY A CA 1
ATOM 2557 C C . GLY A 1 355 ? 60.498 39.640 24.001 1.00 58.65 355 GLY A C 1
ATOM 2558 O O . GLY A 1 355 ? 60.986 39.803 22.867 1.00 64.95 355 GLY A O 1
ATOM 2559 N N . ASN A 1 356 ? 61.028 40.127 25.118 1.00 63.28 356 ASN A N 1
ATOM 2560 C CA . ASN A 1 356 ? 62.120 41.133 25.149 1.00 61.21 356 ASN A CA 1
ATOM 2561 C C . ASN A 1 356 ? 63.430 40.526 25.665 1.00 63.58 356 ASN A C 1
ATOM 2562 O O . ASN A 1 356 ? 64.448 41.142 25.416 1.00 65.84 356 ASN A O 1
ATOM 2567 N N . GLN A 1 357 ? 63.451 39.378 26.347 1.00 66.46 357 GLN A N 1
ATOM 2568 C CA . GLN A 1 357 ? 64.749 38.830 26.816 1.00 67.95 357 GLN A CA 1
ATOM 2569 C C . GLN A 1 357 ? 64.914 37.391 26.413 1.00 64.26 357 GLN A C 1
ATOM 2570 O O . GLN A 1 357 ? 66.002 37.102 25.881 1.00 65.70 357 GLN A O 1
ATOM 2576 N N . VAL A 1 358 ? 63.941 36.536 26.721 1.00 60.05 358 VAL A N 1
ATOM 2577 C CA . VAL A 1 358 ? 64.157 35.069 26.563 1.00 65.20 358 VAL A CA 1
ATOM 2578 C C . VAL A 1 358 ? 64.396 34.801 25.069 1.00 66.56 358 VAL A C 1
ATOM 2579 O O . VAL A 1 358 ? 65.348 34.109 24.748 1.00 68.18 358 VAL A O 1
ATOM 2583 N N . TYR A 1 359 ? 63.569 35.398 24.209 1.00 63.54 359 TYR A N 1
ATOM 2584 C CA . TYR A 1 359 ? 63.546 35.229 22.743 1.00 62.36 359 TYR A CA 1
ATOM 2585 C C . TYR A 1 359 ? 63.727 36.586 22.080 1.00 62.51 359 TYR A C 1
ATOM 2586 O O . TYR A 1 359 ? 62.785 37.175 21.564 1.00 65.25 359 TYR A O 1
ATOM 2595 N N . PRO A 1 360 ? 64.944 37.147 22.081 1.00 63.71 360 PRO A N 1
ATOM 2596 C CA . PRO A 1 360 ? 65.148 38.478 21.517 1.00 68.03 360 PRO A CA 1
ATOM 2597 C C . PRO A 1 360 ? 64.701 38.504 20.047 1.00 67.51 360 PRO A C 1
ATOM 2598 O O . PRO A 1 360 ? 64.988 37.608 19.333 1.00 67.93 360 PRO A O 1
ATOM 2602 N N . GLY A 1 361 ? 63.921 39.510 19.699 1.00 65.33 361 GLY A N 1
ATOM 2603 C CA . GLY A 1 361 ? 63.314 39.652 18.381 1.00 70.80 361 GLY A CA 1
ATOM 2604 C C . GLY A 1 361 ? 64.206 40.437 17.442 1.00 70.34 361 GLY A C 1
ATOM 2605 O O . GLY A 1 361 ? 65.205 40.979 17.902 1.00 67.97 361 GLY A O 1
ATOM 2606 N N . LYS A 1 362 ? 63.828 40.465 16.162 1.00 73.58 362 LYS A N 1
ATOM 2607 C CA . LYS A 1 362 ? 64.495 41.249 15.099 1.00 72.63 362 LYS A CA 1
ATOM 2608 C C . LYS A 1 362 ? 63.542 42.387 14.703 1.00 69.98 362 LYS A C 1
ATOM 2609 O O . LYS A 1 362 ? 62.312 42.145 14.583 1.00 60.55 362 LYS A O 1
ATOM 2615 N N . PHE A 1 363 ? 64.063 43.610 14.561 1.00 76.21 363 PHE A N 1
ATOM 2616 C CA . PHE A 1 363 ? 63.232 44.831 14.362 1.00 81.55 363 PHE A CA 1
ATOM 2617 C C . PHE A 1 363 ? 63.610 45.584 13.071 1.00 91.34 363 PHE A C 1
ATOM 2618 O O . PHE A 1 363 ? 63.667 46.816 13.156 1.00 99.42 363 PHE A O 1
ATOM 2626 N N . ASP A 1 364 ? 63.839 44.900 11.932 1.00 100.83 364 ASP A N 1
ATOM 2627 C CA . ASP A 1 364 ? 64.286 45.538 10.651 1.00 106.53 364 ASP A CA 1
ATOM 2628 C C . ASP A 1 364 ? 64.301 44.537 9.483 1.00 105.00 364 ASP A C 1
ATOM 2629 O O . ASP A 1 364 ? 64.229 43.308 9.635 1.00 105.21 364 ASP A O 1
#

Sequence (319 aa):
LIPLIEAQTEEDLTPTREYFAQIREYRKTPHVKGFGWFGNWTGKGNNAQNYLKLPDSVDFVSLWGTRGYLSDEQKADLKFFQEVKGGKALLCWIIQDLGDQLTPKGLNATQYWVEEKGQGNFIEGVKAYANAICDSIEKYNLDGFDIDYQPGYGHSGTLANYQTISPSGNNKQVFIETLSARLRPAGRLVDGQPDLLSTETSKLVDHYIYQAYWESSTSSVIYKINKPNLDDWERKTIITVEFEQGWKTGGITYYTSVRPELNSEGNQILDYATLDLPSGKRIGGIGTYHEYDYPNDPPYKWLRKALYFGNQVYPGKFD